Protein AF-A0A3P8PFT9-F1 (afdb_monomer)

Organism: Astatotilapia calliptera (NCBI:txid8154)

Radius of gyration: 66.57 Å; Cα contacts (8 Å, |Δi|>4): 21; chains: 1; bounding box: 130×94×162 Å

Solvent-accessible surface area (backbone atoms only — not comparable to full-atom values): 15368 Å² total; per-residue (Å²): 140,86,88,87,86,88,85,82,82,87,81,79,81,84,81,86,79,92,75,82,92,76,86,84,78,82,76,86,79,82,84,83,79,80,90,78,84,86,84,90,89,87,81,87,79,94,70,77,88,71,60,72,44,79,48,103,91,52,76,48,69,58,81,54,62,67,64,51,50,51,51,51,52,51,52,52,52,51,51,52,51,50,51,54,49,49,59,73,68,50,74,75,81,80,85,66,82,69,93,66,88,71,76,93,71,52,73,67,57,55,51,50,52,51,51,52,51,53,53,50,51,54,51,52,52,52,51,53,50,52,52,54,52,50,51,51,50,50,55,51,51,52,51,51,49,52,53,51,49,54,52,49,53,52,51,50,54,51,52,52,52,50,50,52,50,54,48,52,52,49,58,70,48,37,65,60,49,50,53,52,50,50,52,48,50,53,50,48,51,49,47,51,52,44,45,61,60,39,68,77,64,66,94,78,82,87,82,84,89,85,80,91,80,81,86,78,82,80,85,82,82,82,80,82,81,79,80,80,82,81,83,131

InterPro domains:
  IPR026185 Epithelial-stromal interaction protein 1 [PF28372] (60-206)
  IPR026185 Epithelial-stromal interaction protein 1 [PTHR22529] (10-202)

Foldseek 3Di:
DDDDDDDDDDDDDDDDDDDDDDDDDDDDDDDDDDDDDDDDDDDDDDDPQFDWDDDDPDIDTDDPVVVVVVVVVVVVVVVVVVVVVCVVPPDPPPPDDPPDDDDPDDPVRVVVVVVVVVVVVVVVVVVVVVVVVVVVVVVVVVVVVVVVVVVVVVVVVVVVVVVVVVVVVCVVCVVVVVVVVVVVVVVVVVVVVVCVVCVVPDPDDDDDDDDDDDDDDDDDDDDDPPDDDDDD

Sequence (232 aa):
MDYDQRYKRNQVNPEENQNARHPRQMTDVSGQDQTLPNPNVHGNPQVPTGQPRYSDGYTIIPPNESKRNEMKTIAQKEEEALNRWKETQRVPSVCVNPERLGGDVTLAEVRQKQQINHQSMKLQKKIKKAEDDKRKRQEEEEKLQKMKAKQREKAEHLREKERQEDQRRREEFEPDRLRTQERFLQNFERKASSASTTAIRTSSRNGSGGRLGKFKGLPRVHTEQRQRHNMT

Secondary structure (DSSP, 8-state):
------------PPP------------------------------PPPTTPPEEETTEEE----HHHHHHHHHHHHHHHHHHHHHHHHH------PPPS-SS-SS-HHHHHHHHHHHHHHHHHHHHHHHHHHHHHHHHHHHHHHHHHHHHHHHHHHHHHHHHHHHHHHHHHHTHHHHHHHHHHHHHHHHHHHHHHHHHTTS--------------PPPP-------------

Mean predicted aligned error: 21.96 Å

Structure (mmCIF, N/CA/C/O backbone):
data_AF-A0A3P8PFT9-F1
#
_entry.id   AF-A0A3P8PFT9-F1
#
loop_
_atom_site.group_PDB
_atom_site.id
_atom_site.type_symbol
_atom_site.label_atom_id
_atom_site.label_alt_id
_atom_site.label_comp_id
_atom_site.label_asym_id
_atom_site.label_entity_id
_atom_site.label_seq_id
_atom_site.pdbx_PDB_ins_code
_atom_site.Cartn_x
_atom_site.Cartn_y
_atom_site.Cartn_z
_atom_site.occupancy
_atom_site.B_iso_or_equiv
_atom_site.auth_seq_id
_atom_site.auth_comp_id
_atom_site.auth_asym_id
_atom_site.auth_atom_id
_atom_site.pdbx_PDB_model_num
ATOM 1 N N . MET A 1 1 ? -15.532 0.096 -17.131 1.00 42.06 1 MET A N 1
ATOM 2 C CA . MET A 1 1 ? -15.558 -1.002 -16.144 1.00 42.06 1 MET A CA 1
ATOM 3 C C . MET A 1 1 ? -15.804 -0.364 -14.797 1.00 42.06 1 MET A C 1
ATOM 5 O O . MET A 1 1 ? -14.882 0.163 -14.190 1.00 42.06 1 MET A O 1
ATOM 9 N N . ASP A 1 2 ? -17.084 -0.277 -14.471 1.00 42.00 2 ASP A N 1
ATOM 10 C CA . ASP A 1 2 ? -17.676 0.543 -13.421 1.00 42.00 2 ASP A CA 1
ATOM 11 C C . ASP A 1 2 ? -17.819 -0.311 -12.152 1.00 42.00 2 ASP A C 1
ATOM 13 O O . ASP A 1 2 ? -18.369 -1.410 -12.220 1.00 42.00 2 ASP A O 1
ATOM 17 N N . TYR A 1 3 ? -17.259 0.130 -11.026 1.00 45.44 3 TYR A N 1
ATOM 18 C CA . TYR A 1 3 ? -17.255 -0.630 -9.770 1.00 45.44 3 TYR A CA 1
ATOM 19 C C . TYR A 1 3 ? -17.615 0.279 -8.596 1.00 45.44 3 TYR A C 1
ATOM 21 O O . TYR A 1 3 ? -16.777 0.560 -7.748 1.00 45.44 3 TYR A O 1
ATOM 29 N N . ASP A 1 4 ? -18.882 0.679 -8.521 1.00 52.81 4 ASP A N 1
ATOM 30 C CA . ASP A 1 4 ? -19.462 1.290 -7.322 1.00 52.81 4 ASP A CA 1
ATOM 31 C C . ASP A 1 4 ? -20.827 0.663 -7.004 1.00 52.81 4 ASP A C 1
ATOM 33 O O . ASP A 1 4 ? -21.889 1.241 -7.210 1.00 52.81 4 ASP A O 1
ATOM 37 N N . GLN A 1 5 ? -20.807 -0.559 -6.464 1.00 49.78 5 GLN A N 1
ATOM 38 C CA . GLN A 1 5 ? -21.974 -1.164 -5.812 1.00 49.78 5 GLN A CA 1
ATOM 39 C C . GLN A 1 5 ? -21.547 -1.893 -4.542 1.00 49.78 5 GLN A C 1
ATOM 41 O O . GLN A 1 5 ? -21.275 -3.092 -4.543 1.00 49.78 5 GLN A O 1
ATOM 46 N N . ARG A 1 6 ? -21.488 -1.162 -3.423 1.00 49.78 6 ARG A N 1
ATOM 47 C CA . ARG A 1 6 ? -21.510 -1.775 -2.087 1.00 49.78 6 ARG A CA 1
ATOM 48 C C . ARG A 1 6 ? -22.019 -0.808 -1.015 1.00 49.78 6 ARG A C 1
ATOM 50 O O . ARG A 1 6 ? -21.301 -0.426 -0.103 1.00 49.78 6 ARG A O 1
ATOM 57 N N . TYR A 1 7 ? -23.298 -0.454 -1.112 1.00 44.56 7 TYR A N 1
ATOM 58 C CA . TYR A 1 7 ? -24.078 0.052 0.019 1.00 44.56 7 TYR A CA 1
ATOM 59 C C . TYR A 1 7 ? -25.472 -0.575 -0.011 1.00 44.56 7 TYR A C 1
ATOM 61 O O . TYR A 1 7 ? -26.378 -0.068 -0.665 1.00 44.56 7 TYR A O 1
ATOM 69 N N . LYS A 1 8 ? -25.659 -1.677 0.724 1.00 52.25 8 LYS A N 1
ATOM 70 C CA . LYS A 1 8 ? -26.984 -2.069 1.215 1.00 52.25 8 LYS A CA 1
ATOM 71 C C . LYS A 1 8 ? -26.925 -2.256 2.726 1.00 52.25 8 LYS A C 1
ATOM 73 O O . LYS A 1 8 ? -26.338 -3.190 3.258 1.00 52.25 8 LYS A O 1
ATOM 78 N N . ARG A 1 9 ? -27.500 -1.245 3.369 1.00 42.44 9 ARG A N 1
ATOM 79 C CA . ARG A 1 9 ? -27.871 -1.096 4.770 1.00 42.44 9 ARG A CA 1
ATOM 80 C C . ARG A 1 9 ? -28.971 -2.117 5.086 1.00 42.44 9 ARG A C 1
ATOM 82 O O . ARG A 1 9 ? -30.057 -2.021 4.522 1.00 42.44 9 ARG A O 1
ATOM 89 N N . ASN A 1 10 ? -28.691 -3.061 5.980 1.00 45.25 10 ASN A N 1
ATOM 90 C CA . ASN A 1 10 ? -29.704 -3.926 6.582 1.00 45.25 10 ASN A CA 1
ATOM 91 C C . ASN A 1 10 ? -30.479 -3.105 7.621 1.00 45.25 10 ASN A C 1
ATOM 93 O O . ASN A 1 10 ? -29.945 -2.794 8.683 1.00 45.25 10 ASN A O 1
ATOM 97 N N . GLN A 1 11 ? -31.709 -2.715 7.287 1.00 46.66 11 GLN A N 1
ATOM 98 C CA . GLN A 1 11 ? -32.705 -2.270 8.260 1.00 46.66 11 GLN A CA 1
ATOM 99 C C . GLN A 1 11 ? -33.606 -3.468 8.546 1.00 46.66 11 GLN A C 1
ATOM 101 O O . GLN A 1 11 ? -34.374 -3.877 7.681 1.00 46.66 11 GLN A O 1
ATOM 106 N N . VAL A 1 12 ? -33.463 -4.052 9.732 1.00 44.41 12 VAL A N 1
ATOM 107 C CA . VAL A 1 12 ? -34.422 -5.012 10.281 1.00 44.41 12 VAL A CA 1
ATOM 108 C C . VAL A 1 12 ? -35.304 -4.214 11.235 1.00 44.41 12 VAL A C 1
ATOM 110 O O . VAL A 1 12 ? -34.811 -3.692 12.233 1.00 44.41 12 VAL A O 1
ATOM 113 N N . ASN A 1 13 ? -36.579 -4.056 10.877 1.00 40.78 13 ASN A N 1
ATOM 114 C CA . ASN A 1 13 ? -37.609 -3.539 11.775 1.00 40.78 13 ASN A CA 1
ATOM 115 C C . ASN A 1 13 ? -37.864 -4.559 12.900 1.00 40.78 13 ASN A C 1
ATOM 117 O O . ASN A 1 13 ? -37.942 -5.753 12.604 1.00 40.78 13 ASN A O 1
ATOM 121 N N . PRO A 1 14 ? -38.043 -4.124 14.157 1.00 49.16 14 PRO A N 1
ATOM 122 C CA . PRO A 1 14 ? -38.614 -4.963 15.199 1.00 49.16 14 PRO A CA 1
ATOM 123 C C . PRO A 1 14 ? -40.146 -4.944 15.096 1.00 49.16 14 PRO A C 1
ATOM 125 O O . PRO A 1 14 ? -40.770 -3.892 15.234 1.00 49.16 14 PRO A O 1
ATOM 128 N N . GLU A 1 15 ? -40.746 -6.107 14.845 1.00 44.56 15 GLU A N 1
ATOM 129 C CA . GLU A 1 15 ? -42.190 -6.304 14.965 1.00 44.56 15 GLU A CA 1
ATOM 130 C C . GLU A 1 15 ? -42.607 -6.367 16.442 1.00 44.56 15 GLU A C 1
ATOM 132 O O . GLU A 1 15 ? -42.150 -7.191 17.234 1.00 44.56 15 GLU A O 1
ATOM 137 N N . GLU A 1 16 ? -43.466 -5.413 16.777 1.00 37.69 16 GLU A N 1
ATOM 138 C CA . GLU A 1 16 ? -44.601 -5.463 17.692 1.00 37.69 16 GLU A CA 1
ATOM 139 C C . GLU A 1 16 ? -45.009 -6.869 18.184 1.00 37.69 16 GLU A C 1
ATOM 141 O O . GLU A 1 16 ? -45.503 -7.702 17.428 1.00 37.69 16 GLU A O 1
ATOM 146 N N . ASN A 1 17 ? -44.914 -7.111 19.494 1.00 38.66 17 ASN A N 1
ATOM 147 C CA . ASN A 1 17 ? -45.761 -8.109 20.142 1.00 38.66 17 ASN A CA 1
ATOM 148 C C . ASN A 1 17 ? -46.202 -7.606 21.518 1.00 38.66 17 ASN A C 1
ATOM 150 O O . ASN A 1 17 ? -45.496 -7.710 22.523 1.00 38.66 17 ASN A O 1
ATOM 154 N N . GLN A 1 18 ? -47.391 -7.010 21.521 1.00 45.28 18 GLN A N 1
ATOM 155 C CA . GLN A 1 18 ? -48.175 -6.775 22.717 1.00 45.28 18 GLN A CA 1
ATOM 156 C C . GLN A 1 18 ? -48.781 -8.107 23.160 1.00 45.28 18 GLN A C 1
ATOM 158 O O . GLN A 1 18 ? -49.656 -8.639 22.484 1.00 45.28 18 GLN A O 1
ATOM 163 N N . ASN A 1 19 ? -48.369 -8.622 24.317 1.00 41.00 19 ASN A N 1
ATOM 164 C CA . ASN A 1 19 ? -49.119 -9.667 25.001 1.00 41.00 19 ASN A CA 1
ATOM 165 C C . ASN A 1 19 ? -49.243 -9.362 26.496 1.00 41.00 19 ASN A C 1
ATOM 167 O O . ASN A 1 19 ? -48.320 -9.522 27.290 1.00 41.00 19 ASN A O 1
ATOM 171 N N . ALA A 1 20 ? -50.431 -8.845 26.811 1.00 40.12 20 ALA A N 1
ATOM 172 C CA . ALA A 1 20 ? -51.284 -9.194 27.940 1.00 40.12 20 ALA A CA 1
ATOM 173 C C . ALA A 1 20 ? -50.620 -9.435 29.308 1.00 40.12 20 ALA A C 1
ATOM 175 O O . ALA A 1 20 ? -50.172 -10.525 29.658 1.00 40.12 20 ALA A O 1
ATOM 176 N N . ARG A 1 21 ? -50.740 -8.412 30.158 1.00 39.88 21 ARG A N 1
ATOM 177 C CA . ARG A 1 21 ? -50.798 -8.562 31.613 1.00 39.88 21 ARG A CA 1
ATOM 178 C C . ARG A 1 21 ? -52.071 -9.321 32.000 1.00 39.88 21 ARG A C 1
ATOM 180 O O . ARG A 1 21 ? -53.157 -8.789 31.794 1.00 39.88 21 ARG A O 1
ATOM 187 N N . HIS A 1 22 ? -51.942 -10.449 32.693 1.00 48.75 22 HIS A N 1
ATOM 188 C CA . HIS A 1 22 ? -52.952 -10.912 33.649 1.00 48.75 22 HIS A CA 1
ATOM 189 C C . HIS A 1 22 ? -52.270 -11.395 34.940 1.00 48.75 22 HIS A C 1
ATOM 191 O O . HIS A 1 22 ? -51.468 -12.329 34.889 1.00 48.75 22 HIS A O 1
ATOM 197 N N . PRO A 1 23 ? -52.553 -10.775 36.102 1.00 52.62 23 PRO A N 1
ATOM 198 C CA . PRO A 1 23 ? -52.109 -11.282 37.391 1.00 52.62 23 PRO A CA 1
ATOM 199 C C . PRO A 1 23 ? -53.009 -12.442 37.833 1.00 52.62 23 PRO A C 1
ATOM 201 O O . PRO A 1 23 ? -54.226 -12.300 37.944 1.00 52.62 23 PRO A O 1
ATOM 204 N N . ARG A 1 24 ? -52.401 -13.596 38.111 1.00 39.69 24 ARG A N 1
ATOM 205 C CA . ARG A 1 24 ? -53.074 -14.744 38.724 1.00 39.69 24 ARG A CA 1
ATOM 206 C C . ARG A 1 24 ? -53.128 -14.503 40.234 1.00 39.69 24 ARG A C 1
ATOM 208 O O . ARG A 1 24 ? -52.135 -14.696 40.928 1.00 39.69 24 ARG A O 1
ATOM 215 N N . GLN A 1 25 ? -54.268 -14.018 40.720 1.00 42.84 25 GLN A N 1
ATOM 216 C CA . GLN A 1 25 ? -54.579 -14.002 42.148 1.00 42.84 25 GLN A CA 1
ATOM 217 C C . GLN A 1 25 ? -54.823 -15.450 42.586 1.00 42.84 25 GLN A C 1
ATOM 219 O O . GLN A 1 25 ? -55.685 -16.127 42.029 1.00 42.84 25 GLN A O 1
ATOM 224 N N . MET A 1 26 ? -54.029 -15.941 43.536 1.00 41.06 26 MET A N 1
ATOM 225 C CA . MET A 1 26 ? -54.336 -17.172 44.256 1.00 41.06 26 MET A CA 1
ATOM 226 C C . MET A 1 26 ? -55.295 -16.789 45.379 1.00 41.06 26 MET A C 1
ATOM 228 O O . MET A 1 26 ? -54.924 -16.055 46.288 1.00 41.06 26 MET A O 1
ATOM 232 N N . THR A 1 27 ? -56.544 -17.223 45.272 1.00 42.94 27 THR A N 1
ATOM 233 C CA . THR A 1 27 ? -57.510 -17.172 46.367 1.00 42.94 27 THR A CA 1
ATOM 234 C C . THR A 1 27 ? -57.233 -18.331 47.315 1.00 42.94 27 THR A C 1
ATOM 236 O O . THR A 1 27 ? -57.296 -19.491 46.901 1.00 42.94 27 THR A O 1
ATOM 239 N N . ASP A 1 28 ? -56.953 -18.004 48.573 1.00 39.00 28 ASP A N 1
ATOM 240 C CA . ASP A 1 28 ? -56.947 -18.935 49.694 1.00 39.00 28 ASP A CA 1
ATOM 241 C C . ASP A 1 28 ? -58.333 -19.579 49.836 1.00 39.00 28 ASP A C 1
ATOM 243 O O . ASP A 1 28 ? -59.325 -18.905 50.117 1.00 39.00 28 ASP A O 1
ATOM 247 N N . VAL A 1 29 ? -58.411 -20.897 49.642 1.00 38.91 29 VAL A N 1
ATOM 248 C CA . VAL A 1 29 ? -59.581 -21.686 50.038 1.00 38.91 29 VAL A CA 1
ATOM 249 C C . VAL A 1 29 ? -59.286 -22.298 51.399 1.00 38.91 29 VAL A C 1
ATOM 251 O O . VAL A 1 29 ? -58.583 -23.297 51.539 1.00 38.91 29 VAL A O 1
ATOM 254 N N . SER A 1 30 ? -59.836 -21.615 52.398 1.00 33.56 30 SER A N 1
ATOM 255 C CA . SER A 1 30 ? -60.079 -22.066 53.761 1.00 33.56 30 SER A CA 1
ATOM 256 C C . SER A 1 30 ? -60.854 -23.388 53.755 1.00 33.56 30 SER A C 1
ATOM 258 O O . SER A 1 30 ? -62.017 -23.433 53.356 1.00 33.56 30 SER A O 1
ATOM 260 N N . GLY A 1 31 ? -60.206 -24.468 54.191 1.00 35.44 31 GLY A N 1
ATOM 261 C CA . GLY A 1 31 ? -60.871 -25.718 54.541 1.00 35.44 31 GLY A CA 1
ATOM 262 C C . GLY A 1 31 ? -61.438 -25.616 55.953 1.00 35.44 31 GLY A C 1
ATOM 263 O O . GLY A 1 31 ? -60.721 -25.848 56.924 1.00 35.44 31 GLY A O 1
ATOM 264 N N . GLN A 1 32 ? -62.714 -25.253 56.067 1.00 36.16 32 GLN A N 1
ATOM 265 C CA . GLN A 1 32 ? -63.510 -25.536 57.257 1.00 36.16 32 GLN A CA 1
ATOM 266 C C . GLN A 1 32 ? -64.307 -26.809 56.995 1.00 36.16 32 GLN A C 1
ATOM 268 O O . GLN A 1 32 ? -65.288 -26.767 56.258 1.00 36.16 32 GLN A O 1
ATOM 273 N N . ASP A 1 33 ? -63.886 -27.917 57.602 1.00 37.25 33 ASP A N 1
ATOM 274 C CA . ASP A 1 33 ? -64.728 -29.103 57.725 1.00 37.25 33 ASP A CA 1
ATOM 275 C C . ASP A 1 33 ? -65.257 -29.225 59.149 1.00 37.25 33 ASP A C 1
ATOM 277 O O . ASP A 1 33 ? -64.586 -28.939 60.144 1.00 37.25 33 ASP A O 1
ATOM 281 N N . GLN A 1 34 ? -66.535 -29.569 59.185 1.00 39.09 34 GLN A N 1
ATOM 282 C CA . GLN A 1 34 ? -67.451 -29.374 60.286 1.00 39.09 34 GLN A CA 1
ATOM 283 C C . GLN A 1 34 ? -67.294 -30.434 61.376 1.00 39.09 34 GLN A C 1
ATOM 285 O O . GLN A 1 34 ? -67.109 -31.624 61.132 1.00 39.09 34 GLN A O 1
ATOM 290 N N . THR A 1 35 ? -67.453 -29.965 62.605 1.00 33.44 35 THR A N 1
ATOM 291 C CA . THR A 1 35 ? -67.766 -30.717 63.816 1.00 33.44 35 THR A CA 1
ATOM 292 C C . THR A 1 35 ? -69.019 -31.589 63.652 1.00 33.44 35 THR A C 1
ATOM 294 O O . THR A 1 35 ? -70.077 -31.089 63.280 1.00 33.44 35 THR A O 1
ATOM 297 N N . LEU A 1 36 ? -68.941 -32.859 64.066 1.00 39.44 36 LEU A N 1
ATOM 298 C CA . LEU A 1 36 ? -70.091 -33.670 64.495 1.00 39.44 36 LEU A CA 1
ATOM 299 C C . LEU A 1 36 ? -69.780 -34.347 65.849 1.00 39.44 36 LEU A C 1
ATOM 301 O O . LEU A 1 36 ? -68.605 -34.556 66.163 1.00 39.44 36 LEU A O 1
ATOM 305 N N . PRO A 1 37 ? -70.795 -34.614 66.696 1.00 44.62 37 PRO A N 1
ATOM 306 C CA . PRO A 1 37 ? -70.612 -34.758 68.137 1.00 44.62 37 PRO A CA 1
ATOM 307 C C . PRO A 1 37 ? -70.287 -36.184 68.615 1.00 44.62 37 PRO A C 1
ATOM 309 O O . PRO A 1 37 ? -70.616 -37.188 67.992 1.00 44.62 37 PRO A O 1
ATOM 312 N N . ASN A 1 38 ? -69.658 -36.198 69.790 1.00 43.44 38 ASN A N 1
ATOM 313 C CA . ASN A 1 38 ? -69.238 -37.308 70.652 1.00 43.44 38 ASN A CA 1
ATOM 314 C C . ASN A 1 38 ? -70.412 -38.232 71.077 1.00 43.44 38 ASN A C 1
ATOM 316 O O . ASN A 1 38 ? -71.551 -37.763 71.139 1.00 43.44 38 ASN A O 1
ATOM 320 N N . PRO A 1 39 ? -70.151 -39.479 71.524 1.00 47.59 39 PRO A N 1
ATOM 321 C CA . PRO A 1 39 ? -70.201 -39.662 72.976 1.00 47.59 39 PRO A CA 1
ATOM 322 C C . PRO A 1 39 ? -69.135 -40.611 73.559 1.00 47.59 39 PRO A C 1
ATOM 324 O O . PRO A 1 39 ? -68.874 -41.718 73.101 1.00 47.59 39 PRO A O 1
ATOM 327 N N . ASN A 1 40 ? -68.584 -40.124 74.664 1.00 43.53 40 ASN A N 1
ATOM 328 C CA . ASN A 1 40 ? -67.797 -40.777 75.705 1.00 43.53 40 ASN A CA 1
ATOM 329 C C . ASN A 1 40 ? -68.498 -42.031 76.271 1.00 43.53 40 ASN A C 1
ATOM 331 O O . ASN A 1 40 ? -69.683 -41.894 76.535 1.00 43.53 40 ASN A O 1
ATOM 335 N N . VAL A 1 41 ? -67.804 -43.164 76.510 1.00 40.16 41 VAL A N 1
ATOM 336 C CA . VAL A 1 41 ? -67.728 -43.910 77.803 1.00 40.16 41 VAL A CA 1
ATOM 337 C C . VAL A 1 41 ? -66.693 -45.069 77.705 1.00 40.16 41 VAL A C 1
ATOM 339 O O . VAL A 1 41 ? -66.750 -45.867 76.771 1.00 40.16 41 VAL A O 1
ATOM 342 N N . HIS A 1 42 ? -65.838 -45.187 78.737 1.00 37.25 42 HIS A N 1
ATOM 343 C CA . HIS A 1 42 ? -65.273 -46.398 79.395 1.00 37.25 42 HIS A CA 1
ATOM 344 C C . HIS A 1 42 ? -63.735 -46.409 79.519 1.00 37.25 42 HIS A C 1
ATOM 346 O O . HIS A 1 42 ? -62.998 -46.251 78.551 1.00 37.25 42 HIS A O 1
ATOM 352 N N . GLY A 1 43 ? -63.262 -46.551 80.764 1.00 36.94 43 GLY A N 1
ATOM 353 C CA . GLY A 1 43 ? -61.879 -46.316 81.184 1.00 36.94 43 GLY A CA 1
ATOM 354 C C . GLY A 1 43 ? -60.930 -47.523 81.197 1.00 36.94 43 GLY A C 1
ATOM 355 O O . GLY A 1 43 ? -61.379 -48.660 81.217 1.00 36.94 43 GLY A O 1
ATOM 356 N N . ASN A 1 44 ? -59.630 -47.171 81.261 1.00 41.12 44 ASN A N 1
ATOM 357 C CA . ASN A 1 44 ? -58.411 -47.850 81.773 1.00 41.12 44 ASN A CA 1
ATOM 358 C C . ASN A 1 44 ? -58.124 -49.324 81.362 1.00 41.12 44 ASN A C 1
ATOM 360 O O . ASN A 1 44 ? -59.039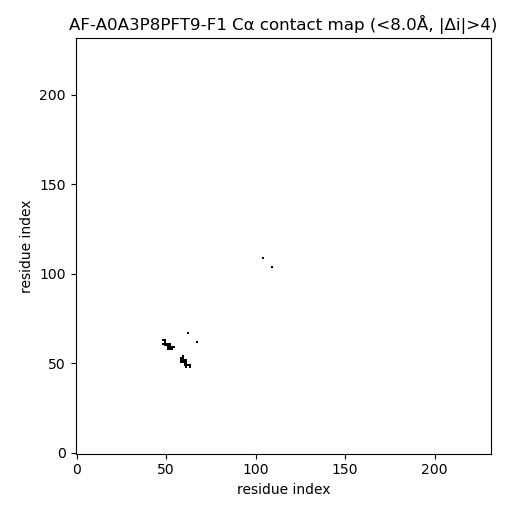 -50.134 81.372 1.00 41.12 44 ASN A O 1
ATOM 364 N N . PRO A 1 45 ? -56.863 -49.743 81.073 1.00 45.81 45 PRO A N 1
ATOM 365 C CA . PRO A 1 45 ? -55.650 -49.394 81.822 1.00 45.81 45 PRO A CA 1
ATOM 366 C C . PRO A 1 45 ? -54.455 -48.926 80.966 1.00 45.81 45 PRO A C 1
ATOM 368 O O . PRO A 1 45 ? -54.330 -49.233 79.779 1.00 45.81 45 PRO A O 1
ATOM 371 N N . GLN A 1 46 ? -53.525 -48.216 81.609 1.00 46.81 46 GLN A N 1
ATOM 372 C CA . GLN A 1 46 ? -52.167 -47.997 81.106 1.00 46.81 46 GLN A CA 1
ATOM 373 C C . GLN A 1 46 ? -51.490 -49.348 80.819 1.00 46.81 46 GLN A C 1
ATOM 375 O O . GLN A 1 46 ? -51.271 -50.148 81.725 1.00 46.81 46 GLN A O 1
ATOM 380 N N . VAL A 1 47 ? -51.161 -49.600 79.551 1.00 49.25 47 VAL A N 1
ATOM 381 C CA . VAL A 1 47 ? -50.340 -50.742 79.123 1.00 49.25 47 VAL A CA 1
ATOM 382 C C . VAL A 1 47 ? -48.879 -50.287 79.066 1.00 49.25 47 VAL A C 1
ATOM 384 O O . VAL A 1 47 ? -48.626 -49.194 78.553 1.00 49.25 47 VAL A O 1
ATOM 387 N N . PRO A 1 48 ? -47.915 -51.079 79.575 1.00 51.88 48 PRO A N 1
ATOM 388 C CA . PRO A 1 48 ? -46.499 -50.738 79.510 1.00 51.88 48 PRO A CA 1
ATOM 389 C C . PRO A 1 48 ? -46.063 -50.478 78.063 1.00 51.88 48 PRO A C 1
ATOM 391 O O . PRO A 1 48 ? -46.380 -51.226 77.135 1.00 51.88 48 PRO A O 1
ATOM 394 N N . THR A 1 49 ? -45.361 -49.366 77.880 1.00 60.09 49 THR A N 1
ATOM 395 C CA . THR A 1 49 ? -44.886 -48.845 76.600 1.00 60.09 49 THR A CA 1
ATOM 396 C C . THR A 1 49 ? -44.034 -49.879 75.854 1.00 60.09 49 THR A C 1
ATOM 398 O O . THR A 1 49 ? -43.035 -50.369 76.369 1.00 60.09 49 THR A O 1
ATOM 401 N N . GLY A 1 50 ? -44.419 -50.200 74.612 1.00 62.50 50 GLY A N 1
ATOM 402 C CA . GLY A 1 50 ? -43.589 -50.963 73.665 1.00 62.50 50 GLY A CA 1
ATOM 403 C C . GLY A 1 50 ? -43.944 -52.438 73.435 1.00 62.50 50 GLY A C 1
ATOM 404 O O . GLY A 1 50 ? -43.261 -53.091 72.651 1.00 62.50 50 GLY A O 1
ATOM 405 N N . GLN A 1 51 ? -44.996 -52.980 74.057 1.00 69.19 51 GLN A N 1
ATOM 406 C CA . GLN A 1 51 ? -45.452 -54.355 73.790 1.00 69.19 51 GLN A CA 1
ATOM 407 C C . GLN A 1 51 ? -46.362 -54.413 72.539 1.00 69.19 51 GLN A C 1
ATOM 409 O O . GLN A 1 51 ? -47.297 -53.609 72.444 1.00 69.19 51 GLN A O 1
ATOM 414 N N . PRO A 1 52 ? -46.136 -55.340 71.583 1.00 78.94 52 PRO A N 1
ATOM 415 C CA . PRO A 1 52 ? -47.035 -55.545 70.447 1.00 78.94 52 PRO A CA 1
ATOM 416 C C . PRO A 1 52 ? -48.438 -55.976 70.904 1.00 78.94 52 PRO A C 1
ATOM 418 O O . PRO A 1 52 ? -48.581 -56.911 71.691 1.00 78.94 52 PRO A O 1
ATOM 421 N N . ARG A 1 53 ? -49.481 -55.308 70.403 1.00 79.12 53 ARG A N 1
ATOM 422 C CA . ARG A 1 53 ? -50.888 -55.691 70.593 1.00 79.12 53 ARG A CA 1
ATOM 423 C C . ARG A 1 53 ? -51.354 -56.517 69.395 1.00 79.12 53 ARG A C 1
ATOM 425 O O . ARG A 1 53 ? -51.304 -56.037 68.267 1.00 79.12 53 ARG A O 1
ATOM 432 N N . TYR A 1 54 ? -51.821 -57.736 69.633 1.00 81.12 54 TYR A N 1
ATOM 433 C CA . TYR A 1 54 ? -52.306 -58.635 68.581 1.00 81.12 54 TYR A CA 1
ATOM 434 C C . TYR A 1 54 ? -53.823 -58.481 68.414 1.00 81.12 54 TYR A C 1
ATOM 436 O O . TYR A 1 54 ? -54.563 -58.575 69.390 1.00 81.12 54 TYR A O 1
ATOM 444 N N . SER A 1 55 ? -54.266 -58.213 67.187 1.00 81.81 55 SER A N 1
ATOM 445 C CA . SER A 1 55 ? -55.675 -58.140 66.770 1.00 81.81 55 SER A CA 1
ATOM 446 C C . SER A 1 55 ? -55.901 -59.220 65.709 1.00 81.81 55 SER A C 1
ATOM 448 O O . SER A 1 55 ? -54.948 -59.567 65.019 1.00 81.81 55 SER A O 1
ATOM 450 N N . ASP A 1 56 ? -57.110 -59.766 65.581 1.00 73.06 56 ASP A N 1
ATOM 451 C CA . ASP A 1 56 ? -57.428 -60.949 64.759 1.00 73.06 56 ASP A CA 1
ATOM 452 C C . ASP A 1 56 ? -56.992 -60.785 63.275 1.00 73.06 56 ASP A C 1
ATOM 454 O O . ASP A 1 56 ? -57.715 -60.232 62.448 1.00 73.06 56 ASP A O 1
ATOM 458 N N . GLY A 1 57 ? -55.747 -61.185 62.962 1.00 85.56 57 GLY A N 1
ATOM 459 C CA . GLY A 1 57 ? -55.088 -61.057 61.651 1.00 85.56 57 GLY A CA 1
ATOM 460 C C . GLY A 1 57 ? -53.928 -60.045 61.525 1.00 85.56 57 GLY A C 1
ATOM 461 O O . GLY A 1 57 ? -53.238 -60.071 60.506 1.00 85.56 57 GLY A O 1
ATOM 462 N N . TYR A 1 58 ? -53.656 -59.171 62.507 1.00 84.31 58 TYR A N 1
ATOM 463 C CA . TYR A 1 58 ? -52.556 -58.189 62.438 1.00 84.31 58 TYR A CA 1
ATOM 464 C C . TYR A 1 58 ? -51.985 -57.760 63.804 1.00 84.31 58 TYR A C 1
ATOM 466 O O . TYR A 1 58 ? -52.663 -57.739 64.832 1.00 84.31 58 TYR A O 1
ATOM 474 N N . THR A 1 59 ? -50.713 -57.351 63.801 1.00 88.38 59 THR A N 1
ATOM 475 C CA . THR A 1 59 ? -49.987 -56.894 64.997 1.00 88.38 59 THR A CA 1
ATOM 476 C C . THR A 1 59 ? -49.839 -55.372 64.995 1.00 88.38 59 THR A C 1
ATOM 478 O O . THR A 1 59 ? -49.236 -54.801 64.089 1.00 88.38 59 THR A O 1
ATOM 481 N N . ILE A 1 60 ? -50.346 -54.709 66.034 1.00 85.44 60 ILE A N 1
ATOM 482 C CA . ILE A 1 60 ? -50.205 -53.269 66.272 1.00 85.44 60 ILE A CA 1
ATOM 483 C C . ILE A 1 60 ? -49.008 -53.047 67.198 1.00 85.44 60 ILE A C 1
ATOM 485 O O . ILE A 1 60 ? -49.057 -53.383 68.381 1.00 85.44 60 ILE A O 1
ATOM 489 N N . ILE A 1 61 ? -47.935 -52.453 66.680 1.00 82.44 61 ILE A N 1
ATOM 490 C CA . ILE A 1 61 ? -46.769 -52.054 67.479 1.00 82.44 61 ILE A CA 1
ATOM 491 C C . ILE A 1 61 ? -46.907 -50.560 67.811 1.00 82.44 61 ILE A C 1
ATOM 493 O O . ILE A 1 61 ? -46.895 -49.741 66.888 1.00 82.44 61 ILE A O 1
ATOM 497 N N . PRO A 1 62 ? -47.054 -50.174 69.094 1.00 82.50 62 PRO A N 1
ATOM 498 C CA . PRO A 1 62 ? -47.144 -48.769 69.479 1.00 82.50 62 PRO A CA 1
ATOM 499 C C . PRO A 1 62 ? -45.862 -47.996 69.123 1.00 82.50 62 PRO A C 1
ATOM 501 O O . PRO A 1 62 ? -44.766 -48.556 69.229 1.00 82.50 62 PRO A O 1
ATOM 504 N N . PRO A 1 63 ? -45.956 -46.708 68.745 1.00 81.12 63 PRO A N 1
ATOM 505 C CA . PRO A 1 63 ? -44.784 -45.880 68.488 1.00 81.12 63 PRO A CA 1
ATOM 506 C C . PRO A 1 63 ? -43.834 -45.850 69.692 1.00 81.12 63 PRO A C 1
ATOM 508 O O . PRO A 1 63 ? -44.248 -45.613 70.827 1.00 81.12 63 PRO A O 1
ATOM 511 N N . ASN A 1 64 ? -42.540 -46.066 69.452 1.00 87.88 64 ASN A N 1
ATOM 512 C CA . ASN A 1 64 ? -41.525 -45.861 70.482 1.00 87.88 64 ASN A CA 1
ATOM 513 C C . ASN A 1 64 ? -41.295 -44.355 70.648 1.00 87.88 64 ASN A C 1
ATOM 515 O O . ASN A 1 64 ? -40.565 -43.744 69.866 1.00 87.88 64 ASN A O 1
ATOM 519 N N . GLU A 1 65 ? -41.921 -43.768 71.665 1.00 87.06 65 GLU A N 1
ATOM 520 C CA . GLU A 1 65 ? -41.845 -42.328 71.925 1.00 87.06 65 GLU A CA 1
ATOM 521 C C . GLU A 1 65 ? -40.414 -41.847 72.209 1.00 87.06 65 GLU A C 1
ATOM 523 O O . GLU A 1 65 ? -40.062 -40.744 71.807 1.00 87.06 65 GLU A O 1
ATOM 528 N N . SER A 1 66 ? -39.548 -42.677 72.805 1.00 89.62 66 SER A N 1
ATOM 529 C CA . SER A 1 66 ? -38.136 -42.326 73.024 1.00 89.62 66 SER A CA 1
ATOM 530 C C . SER A 1 66 ? -37.392 -42.167 71.695 1.00 89.62 66 SER A C 1
ATOM 532 O O . SER A 1 66 ? -36.863 -41.097 71.400 1.00 89.62 66 SER A O 1
ATOM 534 N N . LYS A 1 67 ? -37.467 -43.186 70.825 1.00 90.75 67 LYS A N 1
ATOM 535 C CA . LYS A 1 67 ? -36.859 -43.152 69.482 1.00 90.75 67 LYS A CA 1
ATOM 536 C C . LYS A 1 67 ? -37.455 -42.040 68.614 1.00 90.75 67 LYS A C 1
ATOM 538 O O . LYS A 1 67 ? -36.755 -41.413 67.825 1.00 90.75 67 LYS A O 1
ATOM 543 N N . ARG A 1 68 ? -38.760 -41.785 68.746 1.00 91.06 68 ARG A N 1
ATOM 544 C CA . ARG A 1 68 ? -39.452 -40.703 68.036 1.00 91.06 68 ARG A CA 1
ATOM 545 C C . ARG A 1 68 ? -38.968 -39.331 68.498 1.00 91.06 68 ARG A C 1
ATOM 547 O O . ARG A 1 68 ? -38.758 -38.460 67.660 1.00 91.06 68 ARG A O 1
ATOM 554 N N . ASN A 1 69 ? -38.804 -39.133 69.802 1.00 93.75 69 ASN A N 1
ATOM 555 C CA . ASN A 1 69 ? -38.319 -37.876 70.359 1.00 93.75 69 ASN A CA 1
ATOM 556 C C . ASN A 1 69 ? -36.850 -37.639 70.000 1.00 93.75 69 ASN A C 1
AT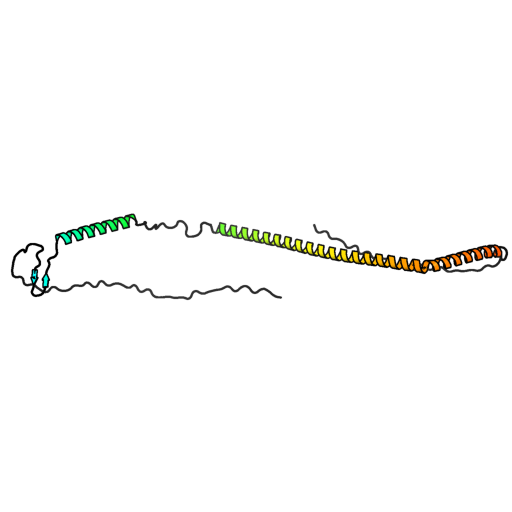OM 558 O O . ASN A 1 69 ? -36.520 -36.537 69.585 1.00 93.75 69 ASN A O 1
ATOM 562 N N . GLU A 1 70 ? -36.006 -38.670 70.057 1.00 95.56 70 GLU A N 1
ATOM 563 C CA . GLU A 1 70 ? -34.616 -38.609 69.585 1.00 95.56 70 GLU A CA 1
ATOM 564 C C . GLU A 1 70 ? -34.532 -38.228 68.100 1.00 95.56 70 GLU A C 1
ATOM 566 O O . GLU A 1 70 ? -33.776 -37.344 67.709 1.00 95.56 70 GLU A O 1
ATOM 571 N N . MET A 1 71 ? -35.370 -38.830 67.256 1.00 94.75 71 MET A N 1
ATOM 572 C CA . MET A 1 71 ? -35.417 -38.488 65.835 1.00 94.75 71 MET A CA 1
ATOM 573 C C . MET A 1 71 ? -35.847 -37.035 65.607 1.00 94.75 71 MET A C 1
ATOM 575 O O . MET A 1 71 ? -35.281 -36.356 64.756 1.00 94.75 71 MET A O 1
ATOM 579 N N . LYS A 1 72 ? -36.821 -36.539 66.381 1.00 95.31 72 LYS A N 1
ATOM 580 C CA . LYS A 1 72 ? -37.254 -35.137 66.316 1.00 95.31 72 LYS A CA 1
ATOM 581 C C . LYS A 1 72 ? -36.146 -34.177 66.743 1.00 95.31 72 LYS A C 1
ATOM 583 O O . LYS A 1 72 ? -35.950 -33.165 66.079 1.00 95.31 72 LYS A O 1
ATOM 588 N N . THR A 1 73 ? -35.424 -34.480 67.823 1.00 96.75 73 THR A N 1
ATOM 589 C CA . THR A 1 73 ? -34.343 -33.610 68.307 1.00 96.75 73 THR A CA 1
ATOM 590 C C . THR A 1 73 ? -33.167 -33.585 67.339 1.00 96.75 73 THR A C 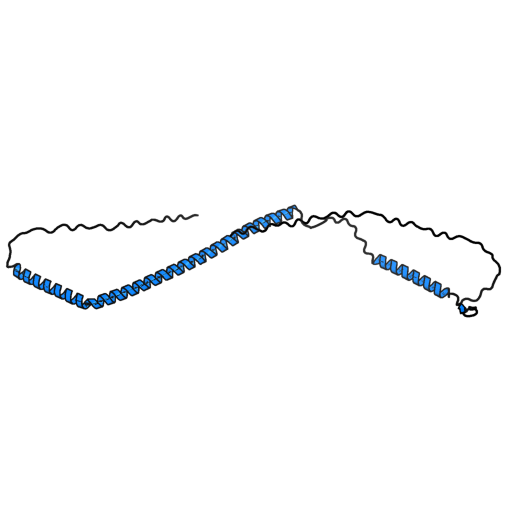1
ATOM 592 O O . THR A 1 73 ? -32.627 -32.511 67.082 1.00 96.75 73 THR A O 1
ATOM 595 N N . ILE A 1 74 ? -32.798 -34.732 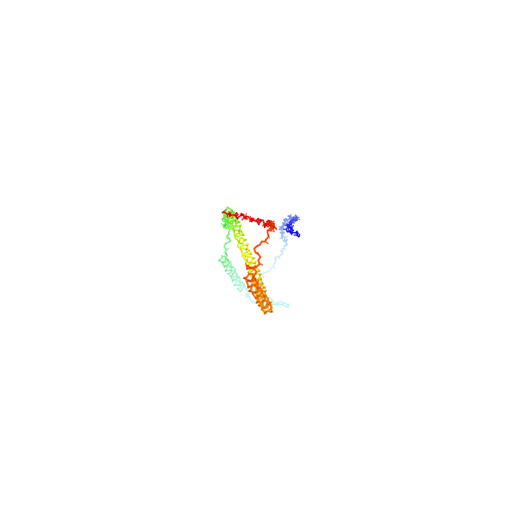66.759 1.00 97.19 74 ILE A N 1
ATOM 596 C CA . ILE A 1 74 ? -31.763 -34.808 65.720 1.00 97.19 74 ILE A CA 1
ATOM 597 C C . ILE A 1 74 ? -32.196 -34.018 64.484 1.00 97.19 74 ILE A C 1
ATOM 599 O O . ILE A 1 74 ? -31.444 -33.154 64.043 1.00 97.19 74 ILE A O 1
ATOM 603 N N . ALA A 1 75 ? -33.415 -34.239 63.982 1.00 97.19 75 ALA A N 1
ATOM 604 C CA . ALA A 1 75 ? -33.928 -33.533 62.809 1.00 97.19 75 ALA A CA 1
ATOM 605 C C . ALA A 1 75 ? -33.912 -32.009 63.002 1.00 97.19 75 ALA A C 1
ATOM 607 O O . ALA A 1 75 ? -33.427 -31.280 62.140 1.00 97.19 75 ALA A O 1
ATOM 608 N N . GLN A 1 76 ? -34.368 -31.530 64.163 1.00 97.69 76 GLN A N 1
ATOM 609 C CA . GLN A 1 76 ? -34.351 -30.104 64.483 1.00 97.69 76 GLN A CA 1
ATOM 610 C C . GLN A 1 76 ? -32.919 -29.552 64.557 1.00 97.69 76 GLN A C 1
ATOM 612 O O . GLN A 1 76 ? -32.622 -28.492 64.009 1.00 97.69 76 GLN A O 1
ATOM 617 N N . LYS A 1 77 ? -32.002 -30.284 65.197 1.00 97.88 77 LYS A N 1
ATOM 618 C CA . LYS A 1 77 ? -30.595 -29.880 65.305 1.00 97.88 77 LYS A CA 1
ATOM 619 C C . LYS A 1 77 ? -29.909 -29.815 63.936 1.00 97.88 77 LYS A C 1
ATOM 621 O O . LYS A 1 77 ? -29.113 -28.907 63.693 1.00 97.88 77 LYS A O 1
ATOM 626 N N . GLU A 1 78 ? -30.189 -30.771 63.055 1.00 97.88 78 GLU A N 1
ATOM 627 C CA . GLU A 1 78 ? -29.664 -30.802 61.686 1.00 97.88 78 GLU A CA 1
ATOM 628 C C . GLU A 1 78 ? -30.218 -29.650 60.840 1.00 97.88 78 GLU A C 1
ATOM 630 O O . GLU A 1 78 ? -29.461 -29.007 60.109 1.00 97.88 78 GLU A O 1
ATOM 635 N N . GLU A 1 79 ? -31.506 -29.332 60.986 1.00 96.94 79 GLU A N 1
ATOM 636 C CA . GLU A 1 79 ? -32.137 -28.194 60.316 1.00 96.94 79 GLU A CA 1
ATOM 637 C C . GLU A 1 79 ? -31.502 -26.860 60.739 1.00 96.94 79 GLU A C 1
ATOM 639 O O . GLU A 1 79 ? -31.135 -26.039 59.893 1.00 96.94 79 GLU A O 1
ATOM 644 N N . GLU A 1 80 ? -31.290 -26.659 62.041 1.00 97.25 80 GLU A N 1
ATOM 645 C CA . GLU A 1 80 ? -30.605 -25.472 62.558 1.00 97.25 80 GLU A CA 1
ATOM 646 C C . GLU A 1 80 ? -29.158 -25.377 62.050 1.00 97.25 80 GLU A C 1
ATOM 648 O O . GLU A 1 80 ? -28.705 -24.297 61.657 1.00 97.25 80 GLU A O 1
ATOM 653 N N . ALA A 1 81 ? -28.428 -26.496 62.005 1.00 97.44 81 ALA A N 1
ATOM 654 C CA . ALA A 1 81 ? -27.068 -26.539 61.471 1.00 97.44 81 ALA A CA 1
ATOM 655 C C . ALA A 1 81 ? -27.023 -26.172 59.977 1.00 97.44 81 ALA A C 1
ATOM 657 O O . ALA A 1 81 ? -26.155 -25.402 59.556 1.00 97.44 81 ALA A O 1
ATOM 658 N N . LEU A 1 82 ? -27.983 -26.663 59.186 1.00 96.69 82 LEU A N 1
ATOM 659 C CA . LEU A 1 82 ? -28.113 -26.327 57.770 1.00 96.69 82 LEU A CA 1
ATOM 660 C C . LEU A 1 82 ? -28.414 -24.839 57.571 1.00 96.69 82 LEU A C 1
ATOM 662 O O . LEU A 1 82 ? -27.822 -24.205 56.697 1.00 96.69 82 LEU A O 1
ATOM 666 N N . ASN A 1 83 ? -29.307 -24.270 58.381 1.00 96.06 83 ASN A N 1
ATOM 667 C CA . ASN A 1 83 ? -29.647 -22.851 58.305 1.00 96.06 83 ASN A CA 1
ATOM 668 C C . ASN A 1 83 ? -28.443 -21.966 58.651 1.00 96.06 83 ASN A C 1
ATOM 670 O O . ASN A 1 83 ? -28.122 -21.058 57.886 1.00 96.06 83 ASN A O 1
ATOM 674 N N . ARG A 1 84 ? -27.686 -22.297 59.704 1.00 96.38 84 ARG A N 1
ATOM 675 C CA . ARG A 1 84 ? -26.436 -21.588 60.037 1.00 96.38 84 ARG A CA 1
ATOM 676 C C . ARG A 1 84 ? -25.390 -21.692 58.932 1.00 96.38 84 ARG A C 1
ATOM 678 O O . ARG A 1 84 ? -24.706 -20.711 58.634 1.00 96.38 84 ARG A O 1
ATOM 685 N N . TRP A 1 85 ? -25.260 -22.862 58.304 1.00 96.00 85 TRP A N 1
ATOM 686 C CA . TRP A 1 85 ? -24.352 -23.040 57.171 1.00 96.00 85 TRP A CA 1
ATOM 687 C C . TRP A 1 85 ? -24.784 -22.177 55.986 1.00 96.00 85 TRP A C 1
ATOM 689 O O . TRP A 1 85 ? -23.961 -21.446 55.442 1.00 96.00 85 TRP A O 1
ATOM 699 N N . LYS A 1 86 ? -26.078 -22.185 55.640 1.00 95.06 86 LYS A N 1
ATOM 700 C CA . LYS A 1 86 ? -26.636 -21.329 54.588 1.00 95.06 86 LYS A CA 1
ATOM 701 C C . LYS A 1 86 ? -26.363 -19.864 54.872 1.00 95.06 86 LYS A C 1
ATOM 703 O O . LYS A 1 86 ? -25.917 -19.183 53.967 1.00 95.06 86 LYS A O 1
ATOM 708 N N . GLU A 1 87 ? -26.586 -19.387 56.093 1.00 92.69 87 GLU A N 1
ATOM 709 C CA . GLU A 1 87 ? -26.320 -17.998 56.486 1.00 92.69 87 GLU A CA 1
ATOM 710 C C . GLU A 1 87 ? -24.838 -17.635 56.388 1.00 92.69 87 GLU A C 1
ATOM 712 O O . GLU A 1 87 ? -24.508 -16.574 55.865 1.00 92.69 87 GLU A O 1
ATOM 717 N N . THR A 1 88 ? -23.949 -18.533 56.820 1.00 92.06 88 THR A N 1
ATOM 718 C CA . THR A 1 88 ? -22.492 -18.340 56.736 1.00 92.06 88 THR A CA 1
ATOM 719 C C . THR A 1 88 ? -22.006 -18.323 55.285 1.00 92.06 88 THR A C 1
ATOM 721 O O . THR A 1 88 ? -21.117 -17.556 54.932 1.00 92.06 88 THR A O 1
ATOM 724 N N . GLN A 1 89 ? -22.592 -19.166 54.431 1.00 91.25 89 GLN A N 1
ATOM 725 C CA . GLN A 1 89 ? -22.282 -19.241 53.001 1.00 91.25 89 GLN A CA 1
ATOM 726 C C . GLN A 1 89 ? -23.076 -18.236 52.160 1.00 91.25 89 GLN A C 1
ATOM 728 O O . GLN A 1 89 ? -22.847 -18.116 50.954 1.00 91.25 89 GLN A O 1
ATOM 733 N N . ARG A 1 90 ? -24.032 -17.521 52.762 1.00 90.50 90 ARG A N 1
ATOM 734 C CA . ARG A 1 90 ? -24.875 -16.571 52.049 1.00 90.50 90 ARG A CA 1
ATOM 735 C C . ARG A 1 90 ? -24.019 -15.377 51.672 1.00 90.50 90 ARG A C 1
ATOM 737 O O . ARG A 1 90 ? -23.783 -14.488 52.486 1.00 90.50 90 ARG A O 1
ATOM 744 N N . VAL A 1 91 ? -23.600 -15.329 50.413 1.00 87.31 91 VAL A N 1
ATOM 745 C CA . VAL A 1 91 ? -23.016 -14.117 49.843 1.00 87.31 91 VAL A CA 1
ATOM 746 C C . VAL A 1 91 ? -24.094 -13.030 49.911 1.00 87.31 91 VAL A C 1
ATOM 748 O O . VAL A 1 91 ? -25.174 -13.216 49.338 1.00 87.31 91 VAL A O 1
ATOM 751 N N . PRO A 1 92 ? -23.870 -11.920 50.638 1.00 82.94 92 PRO A N 1
ATOM 752 C CA . PRO A 1 92 ? -24.823 -10.826 50.641 1.00 82.94 92 PRO A CA 1
ATOM 753 C C . PRO A 1 92 ? -24.949 -10.324 49.205 1.00 82.94 92 PRO A C 1
ATOM 755 O O . PRO A 1 92 ? -23.949 -10.007 48.563 1.00 82.94 92 PRO A O 1
ATOM 758 N N . SER A 1 93 ? -26.179 -10.291 48.687 1.00 80.88 93 SER A N 1
ATOM 759 C CA . SER A 1 93 ? -26.440 -9.705 47.377 1.00 80.88 93 SER A CA 1
ATOM 760 C C . SER A 1 93 ? -25.939 -8.268 47.406 1.00 80.88 93 SER A C 1
ATOM 762 O O . SER A 1 93 ? -26.480 -7.431 48.131 1.00 80.88 93 SER A O 1
ATOM 764 N N . VAL A 1 94 ? -24.881 -7.996 46.648 1.00 78.12 94 VAL A N 1
ATOM 765 C CA . VAL A 1 94 ? -24.277 -6.672 46.569 1.00 78.12 94 VAL A CA 1
ATOM 766 C C . VAL A 1 94 ? -25.199 -5.804 45.714 1.00 78.12 94 VAL A C 1
ATOM 768 O O . VAL A 1 94 ? -25.050 -5.711 44.502 1.00 78.12 94 VAL A O 1
ATOM 771 N N . CYS A 1 95 ? -26.197 -5.193 46.351 1.00 72.56 95 CYS A N 1
ATOM 772 C CA . CYS A 1 95 ? -27.060 -4.186 45.738 1.00 72.56 95 CYS A CA 1
ATOM 773 C C . CYS A 1 95 ? -26.427 -2.798 45.909 1.00 72.56 95 CYS A C 1
ATOM 775 O O . CYS A 1 95 ? -27.000 -1.908 46.534 1.00 72.56 95 CYS A O 1
ATOM 777 N N . VAL A 1 96 ? -25.204 -2.630 45.404 1.00 78.69 96 VAL A N 1
ATOM 778 C CA . VAL A 1 96 ? -24.618 -1.297 45.238 1.00 78.69 96 VAL A CA 1
ATOM 779 C C . VAL A 1 96 ? -25.046 -0.761 43.886 1.00 78.69 96 VAL A C 1
ATOM 781 O O . VAL A 1 96 ? -24.948 -1.457 42.875 1.00 78.69 96 VAL A O 1
ATOM 784 N N . ASN A 1 97 ? -25.525 0.479 43.862 1.00 75.00 97 ASN A N 1
ATOM 785 C CA . ASN A 1 97 ? -25.721 1.174 42.600 1.00 75.00 97 ASN A CA 1
ATOM 786 C C . ASN A 1 97 ? -24.338 1.308 41.950 1.00 75.00 97 ASN A C 1
ATOM 788 O O . ASN A 1 97 ? -23.455 1.906 42.571 1.00 75.00 97 ASN A O 1
ATOM 792 N N . PRO A 1 98 ? -24.104 0.723 40.762 1.00 77.62 98 PRO A N 1
ATOM 793 C CA . PRO A 1 98 ? -22.815 0.853 40.107 1.00 77.62 98 PRO A CA 1
ATOM 794 C C . PRO A 1 98 ? -22.545 2.337 39.869 1.00 77.62 98 PRO A C 1
ATOM 796 O O . PRO A 1 98 ? -23.378 3.042 39.302 1.00 77.62 98 PRO A O 1
ATOM 799 N N . GLU A 1 99 ? -21.378 2.807 40.304 1.00 74.75 99 GLU A N 1
ATOM 800 C CA . GLU A 1 99 ? -20.982 4.214 40.177 1.00 74.75 99 GLU A CA 1
ATOM 801 C C . GLU A 1 99 ? -20.971 4.666 38.707 1.00 74.75 99 GLU A C 1
ATOM 803 O O . GLU A 1 99 ? -21.273 5.816 38.390 1.00 74.75 99 GLU A O 1
ATOM 808 N N . ARG A 1 100 ? -20.682 3.735 37.785 1.00 70.25 100 ARG A N 1
ATOM 809 C CA . ARG A 1 100 ? -20.744 3.938 36.335 1.00 70.25 100 ARG A CA 1
ATOM 810 C C . ARG A 1 100 ? -21.386 2.731 35.653 1.00 70.25 100 ARG A C 1
ATOM 812 O O . ARG A 1 100 ? -20.964 1.594 35.846 1.00 70.25 100 ARG A O 1
ATOM 819 N N . LEU A 1 101 ? -22.394 2.990 34.825 1.00 67.38 101 LEU A N 1
ATOM 820 C CA . LEU A 1 101 ? -22.973 2.018 33.897 1.00 67.38 101 LEU A CA 1
ATOM 821 C C . LEU A 1 101 ? -22.251 2.139 32.548 1.00 67.38 101 LEU A C 1
ATOM 823 O O . LEU A 1 101 ? -22.391 3.147 31.859 1.00 67.38 101 LEU A O 1
ATOM 827 N N . GLY A 1 102 ? -21.493 1.111 32.162 1.00 73.12 102 GLY A N 1
ATOM 828 C CA . GLY A 1 102 ? -20.763 1.070 30.888 1.00 73.12 102 GLY A CA 1
ATOM 829 C C . GLY A 1 102 ? -19.315 1.571 30.968 1.00 73.12 102 GLY A C 1
ATOM 830 O O . GLY A 1 102 ? -18.839 1.949 32.033 1.00 73.12 102 GLY A O 1
ATOM 831 N N . GLY A 1 103 ? -18.614 1.501 29.828 1.00 76.69 103 GLY A N 1
ATOM 832 C CA . GLY A 1 103 ? -17.154 1.611 29.697 1.00 76.69 103 GLY A CA 1
ATOM 833 C C . GLY A 1 103 ? -16.460 2.741 30.474 1.00 76.69 103 GLY A C 1
ATOM 834 O O . GLY A 1 103 ? -17.019 3.796 30.778 1.00 76.69 103 GLY A O 1
ATOM 835 N N . ASP A 1 104 ? -15.186 2.502 30.762 1.00 83.62 104 ASP A N 1
ATOM 836 C CA . ASP A 1 104 ? -14.266 3.355 31.517 1.00 83.62 104 ASP A CA 1
ATOM 837 C C . ASP A 1 104 ? -13.913 4.675 30.812 1.00 83.62 104 ASP A C 1
ATOM 839 O O . ASP A 1 104 ? -13.595 5.662 31.482 1.00 83.62 104 ASP A O 1
ATOM 843 N N . VAL A 1 105 ? -14.073 4.741 29.491 1.00 86.06 105 VAL A N 1
ATOM 844 C CA . VAL A 1 105 ? -13.712 5.898 28.660 1.00 86.06 105 VAL A CA 1
ATOM 845 C C . VAL A 1 105 ? -14.851 6.915 28.546 1.00 86.06 105 VAL A C 1
ATOM 847 O O . VAL A 1 105 ? -16.016 6.568 28.343 1.00 86.06 105 VAL A O 1
ATOM 850 N N . THR A 1 106 ? -14.514 8.203 28.615 1.00 89.69 106 THR A N 1
ATOM 851 C CA . THR A 1 106 ? -15.478 9.286 28.364 1.00 89.69 106 THR A CA 1
ATOM 852 C C . THR A 1 106 ? -15.783 9.439 26.867 1.00 89.69 106 THR A C 1
ATOM 854 O O . THR A 1 106 ? -14.947 9.168 26.004 1.00 89.69 106 THR A O 1
ATOM 857 N N . LEU A 1 107 ? -16.972 9.944 26.517 1.00 89.00 107 LEU A N 1
ATOM 858 C CA . LEU A 1 107 ? -17.355 10.179 25.115 1.00 89.00 107 LEU A CA 1
ATOM 859 C C . LEU A 1 107 ? -16.378 11.114 24.376 1.00 89.00 107 LEU A C 1
ATOM 861 O O . LEU A 1 107 ? -16.088 10.911 23.195 1.00 89.00 107 LEU A O 1
ATOM 865 N N . ALA A 1 108 ? -15.877 12.141 25.065 1.00 92.06 108 ALA A N 1
ATOM 866 C CA . ALA A 1 108 ? -14.942 13.108 24.497 1.00 92.06 108 ALA A CA 1
ATOM 867 C C . ALA A 1 108 ? -13.618 12.444 24.096 1.00 92.06 108 ALA A C 1
ATOM 869 O O . ALA A 1 108 ? -13.118 12.672 22.994 1.00 92.06 108 ALA A O 1
ATOM 870 N N . GLU A 1 109 ? -13.103 11.564 24.950 1.00 94.50 109 GLU A N 1
ATOM 871 C CA . GLU A 1 109 ? -11.870 10.824 24.705 1.00 94.50 109 GLU A CA 1
ATOM 872 C C . GLU A 1 109 ? -12.023 9.829 23.547 1.00 94.50 109 GLU A C 1
ATOM 874 O O . GLU A 1 109 ? -11.173 9.779 22.654 1.00 94.50 109 GLU A O 1
ATOM 879 N N . VAL A 1 110 ? -13.154 9.114 23.473 1.00 94.62 110 VAL A N 1
ATOM 880 C CA . VAL A 1 110 ? -13.469 8.254 22.317 1.00 94.62 110 VAL A CA 1
ATOM 881 C C . VAL A 1 110 ? -13.465 9.067 21.020 1.00 94.62 110 VAL A C 1
ATOM 883 O O . VAL A 1 110 ? -12.877 8.645 20.021 1.00 94.62 110 VAL A O 1
ATOM 886 N N . ARG A 1 111 ? -14.073 10.259 21.031 1.00 95.75 111 ARG A N 1
ATOM 887 C CA . ARG A 1 111 ? -14.156 11.136 19.856 1.00 95.75 111 ARG A CA 1
ATOM 888 C C . ARG A 1 111 ? -12.787 11.663 19.435 1.00 95.75 111 ARG A C 1
ATOM 890 O O . ARG A 1 111 ? -12.464 11.648 18.247 1.00 95.75 111 ARG A O 1
ATOM 897 N N . GLN A 1 112 ? -11.969 12.077 20.399 1.00 97.62 112 GLN A N 1
ATOM 898 C CA . GLN A 1 112 ? -10.599 12.516 20.153 1.00 97.62 112 GLN A CA 1
ATOM 899 C C . GLN A 1 112 ? -9.767 11.383 19.547 1.00 97.62 112 GLN A C 1
ATOM 901 O O . GLN A 1 112 ? -9.123 11.571 18.515 1.00 97.62 112 GLN A O 1
ATOM 906 N N . LYS A 1 113 ? -9.833 10.182 20.129 1.00 97.06 113 LYS 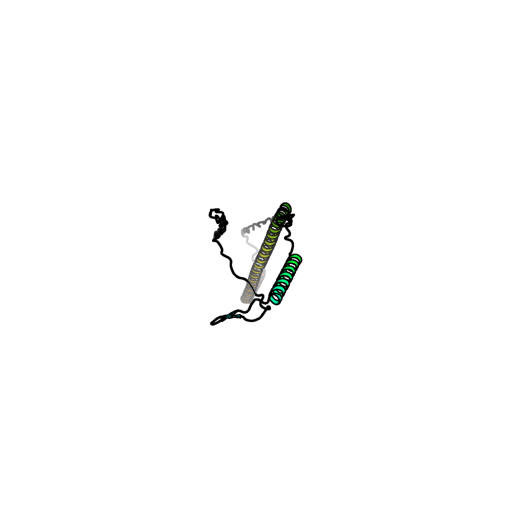A N 1
ATOM 907 C CA . LYS A 1 113 ? -9.128 9.000 19.623 1.00 97.06 113 LYS A CA 1
ATOM 908 C C . LYS A 1 113 ? -9.570 8.650 18.205 1.00 97.06 113 LYS A C 1
ATOM 910 O O . LYS A 1 113 ? -8.731 8.390 17.345 1.00 97.06 113 LYS A O 1
ATOM 915 N N . GLN A 1 114 ? -10.871 8.701 17.928 1.00 97.31 114 GLN A N 1
ATOM 916 C CA . GLN A 1 114 ? -11.403 8.479 16.586 1.00 97.31 114 GLN A CA 1
ATOM 917 C C . GLN A 1 114 ? -10.878 9.518 15.584 1.00 97.31 114 GLN A C 1
ATOM 919 O O . GLN A 1 114 ? -10.495 9.155 14.471 1.00 97.31 114 GLN A O 1
ATOM 924 N N . GLN A 1 115 ? -10.807 10.794 15.975 1.00 97.94 115 GLN A N 1
ATOM 925 C CA . GLN A 1 115 ? -10.266 11.862 15.135 1.00 97.94 115 GLN A CA 1
ATOM 926 C C . GLN A 1 115 ? -8.772 11.666 14.849 1.00 97.94 115 GLN A C 1
ATOM 928 O O . GLN A 1 115 ? -8.365 11.753 13.688 1.00 97.94 115 GLN A O 1
ATOM 933 N N . ILE A 1 116 ? -7.972 11.358 15.873 1.00 98.31 116 ILE A N 1
ATOM 934 C CA . ILE A 1 116 ? -6.534 11.086 15.734 1.00 98.31 116 ILE A CA 1
ATOM 935 C C . ILE A 1 116 ? -6.312 9.882 14.815 1.00 98.31 116 ILE A C 1
ATOM 937 O O . ILE A 1 116 ? -5.537 9.971 13.864 1.00 98.31 116 ILE A O 1
ATOM 941 N N . ASN A 1 117 ? -7.042 8.786 15.036 1.00 98.06 117 ASN A N 1
ATOM 942 C CA . ASN A 1 117 ? -6.949 7.584 14.207 1.00 98.06 117 ASN A CA 1
ATOM 943 C C . ASN A 1 117 ? -7.316 7.868 12.748 1.00 98.06 117 ASN A C 1
ATOM 945 O O . ASN A 1 117 ? -6.633 7.430 11.828 1.00 98.06 117 ASN A O 1
ATOM 949 N N . HIS A 1 118 ? -8.371 8.648 12.508 1.00 98.00 118 HIS A N 1
ATOM 950 C CA . HIS A 1 118 ? -8.750 9.029 11.148 1.00 98.00 118 HIS A CA 1
ATOM 951 C C . HIS A 1 118 ? -7.654 9.837 10.447 1.00 98.00 118 HIS A C 1
ATOM 953 O O . HIS A 1 118 ? -7.368 9.623 9.267 1.00 98.00 118 HIS A O 1
ATOM 959 N N . GLN A 1 119 ? -7.023 10.768 11.165 1.00 98.31 119 GLN A N 1
ATOM 960 C CA . GLN A 1 119 ? -5.928 11.576 10.632 1.00 98.31 119 GLN A CA 1
ATOM 961 C C . GLN A 1 119 ? -4.677 10.731 10.353 1.00 98.31 119 GLN A C 1
ATOM 963 O O . GLN A 1 119 ? -4.108 10.840 9.262 1.00 98.31 119 GLN A O 1
ATOM 968 N N . SER A 1 120 ? -4.285 9.852 11.280 1.00 97.81 120 SER A N 1
ATOM 969 C CA . SER A 1 120 ? -3.111 8.988 11.122 1.00 97.81 120 SER A CA 1
ATOM 970 C C . SER A 1 120 ? -3.288 8.001 9.968 1.00 97.81 120 SER A C 1
ATOM 972 O O . SER A 1 120 ? -2.412 7.900 9.108 1.00 97.81 120 SER A O 1
ATOM 974 N N . MET A 1 121 ? -4.460 7.369 9.850 1.00 98.38 121 MET A N 1
ATOM 975 C CA . MET A 1 121 ? -4.781 6.472 8.736 1.00 98.38 121 MET A CA 1
ATOM 976 C C . MET A 1 121 ? -4.739 7.193 7.385 1.00 98.38 121 MET A C 1
ATOM 978 O O . MET A 1 121 ? -4.203 6.664 6.407 1.00 98.38 121 MET A O 1
ATOM 982 N N . LYS A 1 122 ? -5.274 8.420 7.310 1.00 98.38 122 LYS A N 1
ATOM 983 C CA . LYS A 1 122 ? -5.201 9.242 6.092 1.00 98.38 122 LYS A CA 1
ATOM 984 C C . LYS A 1 122 ? -3.758 9.521 5.684 1.00 98.38 122 LYS A C 1
ATOM 986 O O . LYS A 1 122 ? -3.441 9.413 4.498 1.00 98.38 122 LYS A O 1
ATOM 991 N N . LEU A 1 123 ? -2.900 9.887 6.635 1.00 98.44 123 LEU A N 1
ATOM 992 C CA . LEU A 1 123 ? -1.493 10.173 6.364 1.00 98.44 123 LEU A CA 1
ATOM 993 C C . LEU A 1 123 ? -0.744 8.911 5.924 1.00 98.44 123 LEU A C 1
ATOM 995 O O . LEU A 1 123 ? -0.092 8.922 4.882 1.00 98.44 123 LEU A O 1
ATOM 999 N N . GLN A 1 124 ? -0.918 7.805 6.645 1.00 98.19 124 GLN A N 1
ATOM 1000 C CA . GLN A 1 124 ? -0.293 6.525 6.316 1.00 98.19 124 GLN A CA 1
ATOM 1001 C C . GLN A 1 124 ? -0.673 6.052 4.906 1.00 98.19 124 GLN A C 1
ATOM 1003 O O . GLN A 1 124 ? 0.184 5.622 4.135 1.00 98.19 124 GLN A O 1
ATOM 1008 N N . LYS A 1 125 ? -1.949 6.198 4.522 1.00 98.31 125 LYS A N 1
ATOM 1009 C CA . LYS A 1 125 ? -2.416 5.866 3.169 1.00 98.31 125 LYS A CA 1
ATOM 1010 C C . LYS A 1 125 ? -1.724 6.708 2.093 1.00 98.31 125 LYS A C 1
ATOM 1012 O O . LYS A 1 125 ? -1.403 6.180 1.030 1.00 98.31 125 LYS A O 1
ATOM 1017 N N . LYS A 1 126 ? -1.500 8.003 2.348 1.00 98.25 126 LYS A N 1
ATOM 1018 C CA . LYS A 1 126 ? -0.786 8.889 1.414 1.00 98.25 126 LYS A CA 1
ATOM 1019 C C . LYS A 1 126 ? 0.675 8.475 1.253 1.00 98.25 126 LYS A C 1
ATOM 1021 O O . LYS A 1 126 ? 1.138 8.401 0.120 1.00 98.25 126 LYS A O 1
ATOM 1026 N N . ILE A 1 127 ? 1.356 8.170 2.358 1.00 98.44 127 ILE A N 1
ATOM 1027 C CA . ILE A 1 127 ? 2.756 7.724 2.353 1.00 98.44 127 ILE A CA 1
ATOM 1028 C C . ILE A 1 127 ? 2.892 6.435 1.543 1.00 98.44 127 ILE A C 1
ATOM 1030 O O . ILE A 1 127 ? 3.625 6.414 0.560 1.00 98.44 127 ILE A O 1
ATOM 1034 N N . LYS A 1 128 ? 2.090 5.412 1.864 1.00 98.44 128 LYS A N 1
ATOM 1035 C CA . LYS A 1 128 ? 2.124 4.126 1.155 1.00 98.44 128 LYS A CA 1
ATOM 1036 C C . LYS A 1 128 ? 1.900 4.286 -0.351 1.00 98.44 128 LYS A C 1
ATOM 1038 O O . LYS A 1 128 ? 2.603 3.684 -1.153 1.00 98.44 128 LYS A O 1
ATOM 1043 N N . LYS A 1 129 ? 0.946 5.137 -0.747 1.00 98.44 129 LYS A N 1
ATOM 1044 C CA . LYS A 1 129 ? 0.700 5.423 -2.166 1.00 98.44 129 LYS A CA 1
ATOM 1045 C C . LYS A 1 129 ? 1.916 6.072 -2.832 1.00 98.44 129 LYS A C 1
ATOM 1047 O O . LYS A 1 129 ? 2.285 5.667 -3.927 1.00 98.44 129 LYS A O 1
ATOM 1052 N N . ALA A 1 130 ? 2.528 7.064 -2.189 1.00 98.19 130 ALA A N 1
ATOM 1053 C CA . ALA A 1 130 ? 3.701 7.742 -2.733 1.00 98.19 130 ALA A CA 1
ATOM 1054 C C . ALA A 1 130 ? 4.900 6.789 -2.882 1.00 98.19 130 ALA A C 1
ATOM 1056 O O . ALA A 1 130 ? 5.611 6.857 -3.883 1.00 98.19 130 ALA A O 1
ATOM 1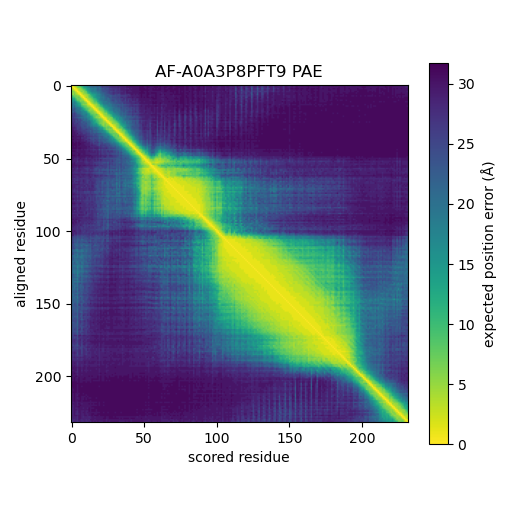057 N N . GLU A 1 131 ? 5.100 5.883 -1.924 1.00 98.31 131 GLU A N 1
ATOM 1058 C CA . GLU A 1 131 ? 6.136 4.846 -1.984 1.00 98.31 131 GLU A CA 1
ATOM 1059 C C . GLU A 1 131 ? 5.894 3.860 -3.131 1.00 98.31 131 GLU A C 1
ATOM 1061 O O . GLU A 1 131 ? 6.799 3.608 -3.928 1.00 98.31 131 GLU A O 1
ATOM 1066 N N . ASP A 1 132 ? 4.666 3.351 -3.262 1.00 97.75 132 ASP A N 1
ATOM 1067 C CA . ASP A 1 132 ? 4.294 2.440 -4.346 1.00 97.75 132 ASP A CA 1
ATOM 1068 C C . ASP A 1 132 ? 4.431 3.112 -5.724 1.00 97.75 132 ASP A C 1
ATOM 1070 O O . ASP A 1 132 ? 4.944 2.501 -6.663 1.00 97.75 132 ASP A O 1
ATOM 1074 N N . ASP A 1 133 ? 4.018 4.376 -5.851 1.00 98.12 133 ASP A N 1
ATOM 1075 C CA . ASP A 1 133 ? 4.154 5.151 -7.087 1.00 98.12 133 ASP A CA 1
ATOM 1076 C C . ASP A 1 133 ? 5.632 5.403 -7.428 1.00 98.12 133 ASP A C 1
ATOM 1078 O O . ASP A 1 133 ? 6.022 5.309 -8.593 1.00 98.12 133 ASP A O 1
ATOM 1082 N N . LYS A 1 134 ? 6.480 5.682 -6.428 1.00 98.19 134 LYS A N 1
ATOM 1083 C CA . LYS A 1 134 ? 7.927 5.845 -6.627 1.00 98.19 134 LYS A CA 1
ATOM 1084 C C . LYS A 1 134 ? 8.575 4.541 -7.094 1.00 98.19 134 LYS A C 1
ATOM 1086 O O . LYS A 1 134 ? 9.337 4.575 -8.056 1.00 98.19 134 LYS A O 1
ATOM 1091 N N . ARG A 1 135 ? 8.238 3.408 -6.468 1.00 97.56 135 ARG A N 1
ATOM 1092 C CA . ARG A 1 135 ? 8.752 2.087 -6.859 1.00 97.56 135 ARG A CA 1
ATOM 1093 C C . ARG A 1 135 ? 8.385 1.755 -8.307 1.00 97.56 135 ARG A C 1
ATOM 1095 O O . ARG A 1 135 ? 9.261 1.410 -9.091 1.00 97.56 135 ARG A O 1
ATOM 1102 N N . LYS A 1 136 ? 7.120 1.951 -8.695 1.00 98.00 136 LYS A N 1
ATOM 1103 C CA . LYS A 1 136 ? 6.662 1.718 -10.077 1.00 98.00 136 LYS A CA 1
ATOM 1104 C C . LYS A 1 136 ? 7.416 2.569 -11.097 1.00 98.00 136 LYS A C 1
ATOM 1106 O O . LYS A 1 136 ? 7.852 2.049 -12.117 1.00 98.00 136 LYS A O 1
ATOM 1111 N N . ARG A 1 137 ? 7.616 3.861 -10.812 1.00 97.88 137 ARG A N 1
ATOM 1112 C CA . ARG A 1 137 ? 8.386 4.748 -11.701 1.00 97.88 137 ARG A CA 1
ATOM 1113 C C . ARG A 1 137 ? 9.826 4.271 -11.869 1.00 97.88 137 ARG A C 1
ATOM 1115 O O . ARG A 1 137 ? 10.319 4.255 -12.988 1.00 97.88 137 ARG A O 1
ATOM 1122 N N . GLN A 1 138 ? 10.477 3.847 -10.786 1.00 97.50 138 GLN A N 1
ATOM 1123 C CA . GLN A 1 138 ? 11.842 3.315 -10.844 1.00 97.50 138 GLN A CA 1
ATOM 1124 C C . GLN A 1 138 ? 11.918 2.046 -11.704 1.00 97.50 138 GLN A C 1
ATOM 1126 O O . GLN A 1 138 ? 12.767 1.954 -12.586 1.00 97.50 138 GLN A O 1
ATOM 1131 N N . GLU A 1 139 ? 10.992 1.104 -11.518 1.00 97.75 139 GLU A N 1
ATOM 1132 C CA . GLU A 1 139 ? 10.922 -0.119 -12.329 1.00 97.75 139 GLU A CA 1
ATOM 1133 C C . GLU A 1 139 ? 10.706 0.186 -13.825 1.00 97.75 139 GLU A C 1
ATOM 1135 O O . GLU A 1 139 ? 11.342 -0.416 -14.699 1.00 97.75 139 GLU A O 1
ATOM 1140 N N . GLU A 1 140 ? 9.830 1.142 -14.141 1.00 97.44 140 GLU A N 1
ATOM 1141 C CA . GLU A 1 140 ? 9.583 1.599 -15.512 1.00 97.44 140 GLU A CA 1
ATOM 1142 C C . GLU A 1 140 ? 10.813 2.282 -16.127 1.00 97.44 140 GLU A C 1
ATOM 1144 O O . GLU A 1 140 ? 11.169 1.998 -17.277 1.00 97.44 140 GLU A O 1
ATOM 1149 N N . GLU A 1 141 ? 11.495 3.141 -15.367 1.00 97.69 141 GLU A N 1
ATOM 1150 C CA . GLU A 1 141 ? 12.724 3.818 -15.784 1.00 97.69 141 GLU A CA 1
ATOM 1151 C C . GLU A 1 141 ? 13.856 2.820 -16.051 1.00 97.69 141 GLU A C 1
ATOM 1153 O O . GLU A 1 141 ? 14.496 2.889 -17.105 1.00 97.69 141 GLU A O 1
ATOM 1158 N N . GLU A 1 142 ? 14.059 1.840 -15.168 1.00 97.94 142 GLU A N 1
ATOM 1159 C CA . GLU A 1 142 ? 15.046 0.776 -15.360 1.00 97.94 142 GLU A CA 1
ATOM 1160 C C . GLU A 1 142 ? 14.740 -0.064 -16.602 1.00 97.94 142 GLU A C 1
ATOM 1162 O O . GLU A 1 142 ? 15.634 -0.378 -17.396 1.00 97.94 142 GLU A O 1
ATOM 1167 N N . LYS A 1 143 ? 13.469 -0.421 -16.815 1.00 97.69 143 LYS A N 1
ATOM 1168 C CA . LYS A 1 143 ? 13.045 -1.159 -18.009 1.00 97.69 143 LYS A CA 1
ATOM 1169 C C . LYS A 1 143 ? 13.304 -0.342 -19.271 1.00 97.69 143 LYS A C 1
ATOM 1171 O O . LYS A 1 143 ? 13.838 -0.874 -20.248 1.00 97.69 143 LYS A O 1
ATOM 1176 N N . LEU A 1 144 ? 12.979 0.949 -19.255 1.00 97.38 144 LEU A N 1
ATOM 1177 C CA . LEU A 1 144 ? 13.240 1.850 -20.371 1.00 97.38 144 LEU A CA 1
ATOM 1178 C C . LEU A 1 144 ? 14.744 1.982 -20.642 1.00 97.38 144 LEU A C 1
ATOM 1180 O O . LEU A 1 144 ? 15.166 1.953 -21.800 1.00 97.38 144 LEU A O 1
ATOM 1184 N N . GLN A 1 145 ? 15.562 2.088 -19.598 1.00 97.81 145 GLN A N 1
ATOM 1185 C CA . GLN A 1 145 ? 17.014 2.166 -19.715 1.00 97.81 145 GLN A CA 1
ATOM 1186 C C . GLN A 1 145 ? 17.601 0.875 -20.296 1.00 97.81 145 GLN A C 1
ATOM 1188 O O . GLN A 1 145 ? 18.408 0.949 -21.223 1.00 97.81 145 GLN A O 1
ATOM 1193 N N . LYS A 1 146 ? 17.136 -0.299 -19.847 1.00 98.19 146 LYS A N 1
ATOM 1194 C CA . LYS A 1 146 ? 17.507 -1.605 -20.422 1.00 98.19 146 LYS A CA 1
ATOM 1195 C C . LYS A 1 146 ? 17.147 -1.690 -21.906 1.00 98.19 146 LYS A C 1
ATOM 1197 O O . LYS A 1 146 ? 17.966 -2.124 -22.712 1.00 98.19 146 LYS A O 1
ATOM 1202 N N . MET A 1 147 ? 15.952 -1.241 -22.294 1.00 97.75 147 MET A N 1
ATOM 1203 C CA . MET A 1 147 ? 15.537 -1.228 -23.703 1.00 97.75 147 MET A CA 1
ATOM 1204 C C . MET A 1 147 ? 16.397 -0.283 -24.550 1.00 97.75 147 MET A C 1
ATOM 1206 O O . MET A 1 147 ? 16.812 -0.655 -25.646 1.00 97.75 147 MET A O 1
ATOM 1210 N N . LYS A 1 148 ? 16.725 0.907 -24.032 1.00 98.25 148 LYS A N 1
ATOM 1211 C CA . LYS A 1 148 ? 17.640 1.848 -24.695 1.00 98.25 148 LYS A CA 1
ATOM 1212 C C . LYS A 1 148 ? 19.048 1.273 -24.837 1.00 98.25 148 LYS A C 1
ATOM 1214 O O . LYS A 1 148 ? 19.640 1.414 -25.900 1.00 98.25 148 LYS A O 1
ATOM 1219 N N . ALA A 1 149 ? 19.573 0.617 -23.803 1.00 98.19 149 ALA A N 1
ATOM 1220 C CA . ALA A 1 149 ? 20.882 -0.031 -23.849 1.00 98.19 149 ALA A CA 1
ATOM 1221 C C . ALA A 1 149 ? 20.920 -1.119 -24.930 1.00 98.19 149 ALA A C 1
ATOM 1223 O O . ALA A 1 149 ? 21.789 -1.078 -25.792 1.00 98.19 149 ALA A O 1
ATOM 1224 N N . LYS A 1 150 ? 19.902 -1.989 -24.979 1.00 98.12 150 LYS A N 1
ATOM 1225 C CA . LYS A 1 150 ? 19.763 -3.002 -26.039 1.00 98.12 150 LYS A CA 1
ATOM 1226 C C . LYS A 1 150 ? 19.702 -2.392 -27.438 1.00 98.12 150 LYS A C 1
ATOM 1228 O O . LYS A 1 150 ? 20.265 -2.944 -28.375 1.00 98.12 150 LYS A O 1
ATOM 1233 N N . GLN A 1 151 ? 18.999 -1.272 -27.616 1.00 98.00 151 GLN A N 1
ATOM 1234 C CA . GLN A 1 151 ? 18.963 -0.591 -28.915 1.00 98.00 151 GLN A CA 1
ATOM 1235 C C . GLN A 1 151 ? 20.327 -0.007 -29.295 1.00 98.00 151 GLN A C 1
ATOM 1237 O O . GLN A 1 151 ? 20.717 -0.103 -30.455 1.00 98.00 151 GLN A O 1
ATOM 1242 N N . ARG A 1 152 ? 21.060 0.564 -28.332 1.00 98.00 152 ARG A N 1
ATOM 1243 C CA . ARG A 1 152 ? 22.417 1.081 -28.560 1.00 98.00 152 ARG A CA 1
ATOM 1244 C C . ARG A 1 152 ? 23.391 -0.029 -28.932 1.00 98.00 152 ARG A C 1
ATOM 1246 O O . ARG A 1 152 ? 24.093 0.126 -29.918 1.00 98.00 152 ARG A O 1
ATOM 1253 N N . GLU A 1 153 ? 23.373 -1.142 -28.206 1.00 97.88 153 GLU A N 1
ATOM 1254 C CA . GLU A 1 153 ? 24.191 -2.325 -28.498 1.00 97.88 153 GLU A CA 1
ATOM 1255 C C . GLU A 1 153 ? 23.896 -2.868 -29.904 1.00 97.88 153 GLU A C 1
ATOM 1257 O O . GLU A 1 153 ? 24.804 -3.096 -30.696 1.00 97.88 153 GLU A O 1
ATOM 1262 N N . LYS A 1 154 ? 22.613 -2.981 -30.279 1.00 98.19 154 LYS A N 1
ATOM 1263 C CA . LYS A 1 154 ? 22.224 -3.377 -31.643 1.00 98.19 154 LYS A CA 1
ATOM 1264 C C . LYS A 1 154 ? 22.737 -2.407 -32.707 1.00 98.19 154 LYS A C 1
ATOM 1266 O O . LYS A 1 154 ? 23.177 -2.848 -33.766 1.00 98.19 154 LYS A O 1
ATOM 1271 N N . ALA A 1 155 ? 22.656 -1.102 -32.449 1.00 97.62 155 ALA A N 1
ATOM 1272 C CA . ALA A 1 155 ? 23.139 -0.082 -33.374 1.00 97.62 155 ALA A CA 1
ATOM 1273 C C . ALA A 1 155 ? 24.668 -0.118 -33.513 1.00 97.62 155 ALA A C 1
ATOM 1275 O O . ALA A 1 155 ? 25.182 -0.000 -34.622 1.00 97.62 155 ALA A O 1
ATOM 1276 N N . GLU A 1 156 ? 25.390 -0.322 -32.411 1.00 97.75 156 GLU A N 1
ATOM 1277 C CA . GLU A 1 156 ? 26.840 -0.506 -32.415 1.00 97.75 156 GLU A CA 1
ATOM 1278 C C . GLU A 1 156 ? 27.231 -1.749 -33.216 1.00 97.75 156 GLU A C 1
ATOM 1280 O O . GLU A 1 156 ? 28.040 -1.653 -34.135 1.00 97.75 156 GLU A O 1
ATOM 1285 N N . HIS A 1 157 ? 26.594 -2.886 -32.939 1.00 98.00 157 HIS A N 1
ATOM 1286 C CA . HIS A 1 157 ? 26.851 -4.136 -33.644 1.00 98.00 157 HIS A CA 1
ATOM 1287 C C . HIS A 1 157 ? 26.606 -4.004 -35.156 1.00 98.00 157 HIS A C 1
ATOM 1289 O O . HIS A 1 157 ? 27.394 -4.488 -35.967 1.00 98.00 157 HIS A O 1
ATOM 1295 N N . LEU A 1 158 ? 25.524 -3.327 -35.562 1.00 97.19 158 LEU A N 1
ATOM 1296 C CA . LEU A 1 158 ? 25.262 -3.050 -36.978 1.00 97.19 158 LEU A CA 1
ATOM 1297 C C . LEU A 1 158 ? 26.345 -2.165 -37.600 1.00 97.19 158 LEU A C 1
ATOM 1299 O O . LEU A 1 158 ? 26.809 -2.465 -38.697 1.00 97.19 158 LEU A O 1
ATOM 1303 N N . ARG A 1 159 ? 26.782 -1.121 -36.892 1.00 96.50 159 ARG A N 1
ATOM 1304 C CA . ARG A 1 159 ? 27.839 -0.217 -37.356 1.00 96.50 159 ARG A CA 1
ATOM 1305 C C . ARG A 1 159 ? 29.192 -0.918 -37.478 1.00 96.50 159 ARG A C 1
ATOM 1307 O O . ARG A 1 159 ? 29.970 -0.593 -38.371 1.00 96.50 159 ARG A O 1
ATOM 1314 N N . GLU A 1 160 ? 29.492 -1.855 -36.585 1.00 97.19 160 GLU A N 1
ATOM 1315 C CA . GLU A 1 160 ? 30.709 -2.664 -36.663 1.00 97.19 160 GLU A CA 1
ATOM 1316 C C . GLU A 1 160 ? 30.678 -3.581 -37.886 1.00 97.19 160 GLU A C 1
ATOM 1318 O O . GLU A 1 160 ? 31.633 -3.623 -38.659 1.00 97.19 160 GLU A O 1
ATOM 1323 N N . LYS A 1 161 ? 29.542 -4.248 -38.116 1.00 97.69 161 LYS A N 1
ATOM 1324 C CA . LYS A 1 161 ? 29.340 -5.098 -39.290 1.00 97.69 161 LYS A CA 1
ATOM 1325 C C . LYS A 1 161 ? 29.460 -4.311 -40.599 1.00 97.69 161 LYS A C 1
ATOM 1327 O O . LYS A 1 161 ? 30.127 -4.772 -41.519 1.00 97.69 161 LYS A O 1
ATOM 1332 N N . GLU A 1 162 ? 28.855 -3.126 -40.669 1.00 97.69 162 GLU A N 1
ATOM 1333 C CA . GLU A 1 162 ? 28.962 -2.228 -41.827 1.00 97.69 162 GLU A CA 1
ATOM 1334 C C . GLU A 1 162 ? 30.417 -1.814 -42.074 1.00 97.69 162 GLU A C 1
ATOM 1336 O O . GLU A 1 162 ? 30.896 -1.883 -43.202 1.00 97.69 162 GLU A O 1
ATOM 1341 N N . ARG A 1 163 ? 31.165 -1.476 -41.014 1.00 97.50 163 ARG A N 1
ATOM 1342 C CA . ARG A 1 163 ? 32.588 -1.137 -41.133 1.00 97.50 163 ARG A CA 1
ATOM 1343 C C . ARG A 1 163 ? 33.413 -2.300 -41.678 1.00 97.50 163 ARG A C 1
ATOM 1345 O O . ARG A 1 163 ? 34.282 -2.077 -42.515 1.00 97.50 163 ARG A O 1
ATOM 1352 N N . GLN A 1 164 ? 33.147 -3.522 -41.218 1.00 97.06 164 GLN A N 1
ATOM 1353 C CA . GLN A 1 164 ? 33.816 -4.721 -41.727 1.00 97.06 164 GLN A CA 1
ATOM 1354 C C . GLN A 1 164 ? 33.483 -4.971 -43.200 1.00 97.06 164 GLN A C 1
ATOM 1356 O O . GLN A 1 164 ? 34.378 -5.281 -43.982 1.00 97.06 164 GLN A O 1
ATOM 1361 N N . GLU A 1 165 ? 32.221 -4.821 -43.602 1.00 96.75 165 GLU A N 1
ATOM 1362 C CA . GLU A 1 165 ? 31.819 -4.986 -45.000 1.00 96.75 165 GLU A CA 1
ATOM 1363 C C . GLU A 1 165 ? 32.454 -3.924 -45.902 1.00 96.75 165 GLU A C 1
ATOM 1365 O O . GLU A 1 165 ? 33.018 -4.262 -46.940 1.00 96.75 165 GLU A O 1
ATOM 1370 N N . ASP A 1 166 ? 32.433 -2.656 -45.492 1.00 95.44 166 ASP A N 1
ATOM 1371 C CA . ASP A 1 166 ? 33.078 -1.571 -46.226 1.00 95.44 166 ASP A CA 1
ATOM 1372 C C . ASP A 1 166 ? 34.588 -1.782 -46.340 1.00 95.44 166 ASP A C 1
ATOM 1374 O O . ASP A 1 166 ? 35.169 -1.479 -47.381 1.00 95.44 166 ASP A O 1
ATOM 1378 N N . GLN A 1 167 ? 35.229 -2.315 -45.299 1.00 96.06 167 GLN A N 1
ATOM 1379 C CA . GLN A 1 167 ? 36.646 -2.658 -45.332 1.00 96.06 167 GLN A CA 1
ATOM 1380 C C . GLN A 1 167 ? 36.920 -3.781 -46.341 1.00 96.06 167 GLN A C 1
ATOM 1382 O O . GLN A 1 167 ? 37.786 -3.619 -47.197 1.00 96.06 167 GLN A O 1
ATOM 1387 N N . ARG A 1 168 ? 36.122 -4.857 -46.329 1.00 95.69 168 ARG A N 1
ATOM 1388 C CA . ARG A 1 168 ? 36.224 -5.943 -47.320 1.00 95.69 168 ARG A CA 1
ATOM 1389 C C . ARG A 1 168 ? 35.988 -5.445 -48.742 1.00 95.69 168 ARG A C 1
ATOM 1391 O O . ARG A 1 168 ? 36.746 -5.787 -49.641 1.00 95.69 168 ARG A O 1
ATOM 1398 N N . ARG A 1 169 ? 34.978 -4.593 -48.940 1.00 95.19 169 ARG A N 1
ATOM 1399 C CA . ARG A 1 169 ? 34.690 -3.962 -50.234 1.00 95.19 169 ARG A CA 1
ATOM 1400 C C . ARG A 1 169 ? 35.878 -3.111 -50.689 1.00 95.19 169 ARG A C 1
ATOM 1402 O O . ARG A 1 169 ? 36.279 -3.179 -51.843 1.00 95.19 169 ARG A O 1
ATOM 1409 N N . ARG A 1 170 ? 36.470 -2.313 -49.795 1.00 93.50 170 ARG A N 1
ATOM 1410 C CA . ARG A 1 170 ? 37.660 -1.503 -50.107 1.00 93.50 170 ARG A CA 1
ATOM 1411 C C . ARG A 1 170 ? 38.855 -2.360 -50.498 1.00 93.50 170 ARG A C 1
ATOM 1413 O O . ARG A 1 170 ? 39.535 -1.978 -51.439 1.00 93.50 170 ARG A O 1
ATOM 1420 N N . GLU A 1 171 ? 39.094 -3.463 -49.795 1.00 95.12 171 GLU A N 1
ATOM 1421 C CA . GLU A 1 171 ? 40.176 -4.413 -50.081 1.00 95.12 171 GLU A CA 1
ATOM 1422 C C . GLU A 1 171 ? 39.973 -5.120 -51.427 1.00 95.12 171 GLU A C 1
ATOM 1424 O O . GLU A 1 171 ? 40.912 -5.232 -52.207 1.00 95.12 171 GLU A O 1
ATOM 1429 N N . GLU A 1 172 ? 38.741 -5.519 -51.751 1.00 95.75 172 GLU A N 1
ATOM 1430 C CA . GLU A 1 172 ? 38.404 -6.140 -53.038 1.00 95.75 172 GLU A CA 1
ATOM 1431 C C . GLU A 1 172 ? 38.666 -5.202 -54.230 1.00 95.75 172 GLU A C 1
ATOM 1433 O O . GLU A 1 172 ? 39.209 -5.625 -55.249 1.00 95.75 172 GLU A O 1
ATOM 1438 N N . PHE A 1 173 ? 38.340 -3.911 -54.096 1.00 94.19 173 PHE A N 1
ATOM 1439 C CA . PHE A 1 173 ? 38.579 -2.902 -55.140 1.00 94.19 173 PHE A CA 1
ATOM 1440 C C . PHE A 1 173 ? 39.940 -2.194 -55.030 1.00 94.19 173 PHE A C 1
ATOM 1442 O O . PHE A 1 173 ? 40.239 -1.300 -55.827 1.00 94.19 173 PHE A O 1
ATOM 1449 N N . GLU A 1 174 ? 40.773 -2.569 -54.060 1.00 95.38 174 GLU A N 1
ATOM 1450 C CA . GLU A 1 174 ? 42.108 -2.012 -53.837 1.00 95.38 174 GLU A CA 1
ATOM 1451 C C . GLU A 1 174 ? 43.038 -2.184 -55.050 1.00 95.38 174 GLU A C 1
ATOM 1453 O O . GLU A 1 174 ? 43.512 -1.159 -55.554 1.00 95.38 174 GLU A O 1
ATOM 1458 N N . PRO A 1 175 ? 43.223 -3.395 -55.622 1.00 94.19 175 PRO A N 1
ATOM 1459 C CA . PRO A 1 175 ? 44.150 -3.581 -56.739 1.00 94.19 175 PRO A CA 1
ATOM 1460 C C . PRO A 1 175 ? 43.714 -2.798 -57.984 1.00 94.19 175 PRO A C 1
ATOM 1462 O O . PRO A 1 175 ? 44.532 -2.234 -58.715 1.00 94.19 175 PRO A O 1
ATOM 1465 N N . ASP A 1 176 ? 42.405 -2.710 -58.212 1.00 93.62 176 ASP A N 1
ATOM 1466 C CA . ASP A 1 176 ? 41.811 -1.945 -59.305 1.00 93.62 176 ASP A CA 1
ATOM 1467 C C . ASP A 1 176 ? 42.003 -0.437 -59.123 1.00 93.62 176 ASP A C 1
ATOM 1469 O O . ASP A 1 176 ? 42.334 0.279 -60.081 1.00 93.62 176 ASP A O 1
ATOM 1473 N N . ARG A 1 177 ? 41.856 0.050 -57.888 1.00 92.69 177 ARG A N 1
ATOM 1474 C CA . ARG A 1 177 ? 42.157 1.433 -57.520 1.00 92.69 177 ARG A CA 1
ATOM 1475 C C . ARG A 1 177 ? 43.642 1.741 -57.712 1.00 92.69 177 ARG A C 1
ATOM 1477 O O . ARG A 1 177 ? 43.937 2.774 -58.312 1.00 92.69 177 ARG A O 1
ATOM 1484 N N . LEU A 1 178 ? 44.554 0.869 -57.272 1.00 94.69 178 LEU A N 1
ATOM 1485 C CA . LEU A 1 178 ? 46.000 1.038 -57.462 1.00 94.69 178 LEU A CA 1
ATOM 1486 C C . LEU A 1 178 ? 46.373 1.078 -58.943 1.00 94.69 178 LEU A C 1
ATOM 1488 O O . LEU A 1 178 ? 47.039 2.014 -59.379 1.00 94.69 178 LEU A O 1
ATOM 1492 N N . ARG A 1 179 ? 45.870 0.134 -59.749 1.00 93.38 179 ARG A N 1
ATOM 1493 C CA . ARG A 1 179 ? 46.087 0.1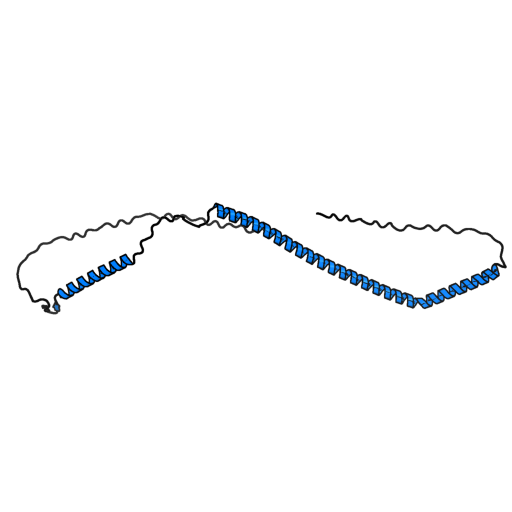25 -61.205 1.00 93.38 179 ARG A CA 1
ATOM 1494 C C . ARG A 1 179 ? 45.591 1.416 -61.852 1.00 93.38 179 ARG A C 1
ATOM 1496 O O . ARG A 1 179 ? 46.237 1.965 -62.744 1.00 93.38 179 ARG A O 1
ATOM 1503 N N . THR A 1 180 ? 44.427 1.907 -61.431 1.00 93.56 180 THR A N 1
ATOM 1504 C CA . THR A 1 180 ? 43.861 3.164 -61.940 1.00 93.56 180 THR A CA 1
ATOM 1505 C C . THR A 1 180 ? 44.712 4.366 -61.526 1.00 93.56 180 THR A C 1
ATOM 1507 O O . THR A 1 180 ? 44.971 5.241 -62.354 1.00 93.56 180 THR A O 1
ATOM 1510 N N . GLN A 1 181 ? 45.188 4.395 -60.279 1.00 93.81 181 GLN A N 1
ATOM 1511 C CA . GLN A 1 181 ? 46.082 5.426 -59.754 1.00 93.81 181 GLN A CA 1
ATOM 1512 C C . GLN A 1 181 ? 47.418 5.445 -60.504 1.00 93.81 181 GLN A C 1
ATOM 1514 O O . GLN A 1 181 ? 47.852 6.506 -60.945 1.00 93.81 181 GLN A O 1
ATOM 1519 N N . GLU A 1 182 ? 48.033 4.285 -60.719 1.00 93.88 182 GLU A N 1
ATOM 1520 C CA . GLU A 1 182 ? 49.277 4.156 -61.477 1.00 93.88 182 GLU A CA 1
ATOM 1521 C C . GLU A 1 182 ? 49.088 4.616 -62.927 1.00 93.88 182 GLU A C 1
ATOM 1523 O O . GLU A 1 182 ? 49.856 5.435 -63.429 1.00 93.88 182 GLU A O 1
ATOM 1528 N N . ARG A 1 183 ? 48.008 4.183 -63.593 1.00 91.94 183 ARG A N 1
ATOM 1529 C CA . ARG A 1 183 ? 47.666 4.656 -64.945 1.00 91.94 183 ARG A CA 1
ATOM 1530 C C . ARG A 1 183 ? 47.493 6.171 -65.000 1.00 91.94 183 ARG A C 1
ATOM 1532 O O . ARG A 1 183 ? 47.912 6.793 -65.978 1.00 91.94 183 ARG A O 1
ATOM 1539 N N . PHE A 1 184 ? 46.868 6.765 -63.986 1.00 94.62 184 PHE A N 1
ATOM 1540 C CA . PHE A 1 184 ? 46.721 8.213 -63.888 1.00 94.62 184 PHE A CA 1
ATOM 1541 C C . PHE A 1 184 ? 48.081 8.907 -63.754 1.00 94.62 184 PHE A C 1
ATOM 1543 O O . PHE A 1 184 ? 48.337 9.848 -64.503 1.00 94.62 184 PHE A O 1
ATOM 1550 N N . LEU A 1 185 ? 48.962 8.421 -62.874 1.00 92.62 185 LEU A N 1
ATOM 1551 C CA . LEU A 1 185 ? 50.309 8.969 -62.688 1.00 92.62 185 LEU A CA 1
ATOM 1552 C C . LEU A 1 185 ? 51.153 8.848 -63.957 1.00 92.62 185 LEU A C 1
ATOM 1554 O O . LEU A 1 185 ? 51.689 9.846 -64.422 1.00 92.62 185 LEU A O 1
ATOM 1558 N N . GLN A 1 186 ? 51.169 7.685 -64.605 1.00 89.06 186 GLN A N 1
ATOM 1559 C CA . GLN A 1 186 ? 51.874 7.519 -65.875 1.00 89.06 186 GLN A CA 1
ATOM 1560 C C . GLN A 1 186 ? 51.317 8.439 -66.974 1.00 89.06 186 GLN A C 1
ATOM 1562 O O . GLN A 1 186 ? 52.064 8.968 -67.794 1.00 89.06 186 GLN A O 1
ATOM 1567 N N . ASN A 1 187 ? 49.996 8.650 -67.026 1.00 89.75 187 ASN A N 1
ATOM 1568 C CA . ASN A 1 187 ? 49.392 9.617 -67.947 1.00 89.75 187 ASN A CA 1
ATOM 1569 C C . ASN A 1 187 ? 49.763 11.057 -67.592 1.00 89.75 187 ASN A C 1
ATOM 1571 O O . ASN A 1 187 ? 49.917 11.877 -68.496 1.00 89.75 187 ASN A O 1
ATOM 1575 N N . PHE A 1 188 ? 49.892 11.370 -66.306 1.00 86.62 188 PHE A N 1
ATOM 1576 C CA . PHE A 1 188 ? 50.345 12.667 -65.830 1.00 86.62 188 PHE A CA 1
ATOM 1577 C C . PHE A 1 188 ? 51.810 12.906 -66.203 1.00 86.62 188 PHE A C 1
ATOM 1579 O O . PHE A 1 188 ? 52.116 13.951 -66.758 1.00 86.62 188 PHE A O 1
ATOM 1586 N N . GLU A 1 189 ? 52.690 11.924 -66.026 1.00 85.62 189 GLU A N 1
ATOM 1587 C CA . GLU A 1 189 ? 54.099 11.978 -66.432 1.00 85.62 189 GLU A CA 1
ATOM 1588 C C . GLU A 1 189 ? 54.262 12.045 -67.953 1.00 85.62 189 GLU A C 1
ATOM 1590 O O . GLU A 1 189 ? 55.052 12.837 -68.466 1.00 85.62 189 GLU A O 1
ATOM 1595 N N . ARG A 1 190 ? 53.462 11.286 -68.710 1.00 78.94 190 ARG A N 1
ATOM 1596 C CA . ARG A 1 190 ? 53.398 11.403 -70.175 1.00 78.94 190 ARG A CA 1
ATOM 1597 C C . ARG A 1 190 ? 52.888 12.768 -70.612 1.00 78.94 190 ARG A C 1
ATOM 1599 O O . ARG A 1 190 ? 53.411 13.326 -71.565 1.00 78.94 190 ARG A O 1
ATOM 1606 N N . LYS A 1 191 ? 51.901 13.342 -69.921 1.00 77.62 191 LYS A N 1
ATOM 1607 C CA . LYS A 1 191 ? 51.437 14.712 -70.178 1.00 77.62 191 LYS A CA 1
ATOM 1608 C C . LYS A 1 191 ? 52.432 15.762 -69.716 1.00 77.62 191 LYS A C 1
ATOM 1610 O O . LYS A 1 191 ? 52.480 16.796 -70.352 1.00 77.62 191 LYS A O 1
ATOM 1615 N N . ALA A 1 192 ? 53.221 15.528 -68.675 1.00 71.81 192 ALA A N 1
ATOM 1616 C CA . ALA A 1 192 ? 54.252 16.445 -68.207 1.00 71.81 192 ALA A CA 1
ATOM 1617 C C . ALA A 1 192 ? 55.488 16.407 -69.116 1.00 71.81 192 ALA A C 1
ATOM 1619 O O . ALA A 1 192 ? 56.032 17.455 -69.428 1.00 71.81 192 ALA A O 1
ATOM 1620 N N . SER A 1 193 ? 55.884 15.238 -69.624 1.00 63.75 193 SER A N 1
ATOM 1621 C CA . SER A 1 193 ? 56.948 15.075 -70.630 1.00 63.75 193 SER A CA 1
ATOM 1622 C C . SER A 1 193 ? 56.500 15.510 -72.026 1.00 63.75 193 SER A C 1
ATOM 1624 O O . SER A 1 193 ? 57.246 16.190 -72.726 1.00 63.75 193 SER A O 1
ATOM 1626 N N . SER A 1 194 ? 55.250 15.233 -72.411 1.00 59.00 194 SER A N 1
ATOM 1627 C CA . SER A 1 194 ? 54.608 15.831 -73.583 1.00 59.00 194 SER A CA 1
ATOM 1628 C C . SER A 1 194 ? 54.488 17.332 -73.401 1.00 59.00 194 SER A C 1
ATOM 1630 O O . SER A 1 194 ? 54.877 18.033 -74.311 1.00 59.00 194 SER A O 1
ATOM 1632 N N . ALA A 1 195 ? 54.046 17.869 -72.266 1.00 57.19 195 ALA A N 1
ATOM 1633 C CA . ALA A 1 195 ? 54.017 19.309 -72.016 1.00 57.19 195 ALA A CA 1
ATOM 1634 C C . ALA A 1 195 ? 55.429 19.901 -71.959 1.00 57.19 195 ALA A C 1
ATOM 1636 O O . ALA A 1 195 ? 55.601 21.019 -72.402 1.00 57.19 195 ALA A O 1
ATOM 1637 N N . SER A 1 196 ? 56.454 19.159 -71.535 1.00 52.38 196 SER A N 1
ATOM 1638 C CA . SER A 1 196 ? 57.862 19.570 -71.632 1.00 52.38 196 SER A CA 1
ATOM 1639 C C . SER A 1 196 ? 58.355 19.573 -73.093 1.00 52.38 196 SER A C 1
ATOM 1641 O O . SER A 1 196 ? 59.119 20.445 -73.491 1.00 52.38 196 SER A O 1
ATOM 1643 N N . THR A 1 197 ? 57.814 18.689 -73.941 1.00 48.97 197 THR A N 1
ATOM 1644 C CA . THR A 1 197 ? 58.094 18.618 -75.392 1.00 48.97 197 THR A CA 1
ATOM 1645 C C . THR A 1 197 ? 57.215 19.573 -76.228 1.00 48.97 197 THR A C 1
ATOM 1647 O O . THR A 1 197 ? 57.616 20.029 -77.296 1.00 48.97 197 THR A O 1
ATOM 1650 N N . THR A 1 198 ? 56.026 19.935 -75.735 1.00 48.69 198 THR A N 1
ATOM 1651 C CA . THR A 1 198 ? 55.037 20.818 -76.389 1.00 48.69 198 THR A CA 1
ATOM 1652 C C . THR A 1 198 ? 55.127 22.252 -75.856 1.00 48.69 198 THR A C 1
ATOM 1654 O O . THR A 1 198 ? 54.748 23.180 -76.558 1.00 48.69 198 THR A O 1
ATOM 1657 N N . ALA A 1 199 ? 55.733 22.485 -74.685 1.00 43.81 199 ALA A N 1
ATOM 1658 C CA . ALA A 1 199 ? 56.140 23.820 -74.232 1.00 43.81 199 ALA A CA 1
ATOM 1659 C C . ALA A 1 199 ? 57.256 24.406 -75.110 1.00 43.81 199 ALA A C 1
ATOM 1661 O O . ALA A 1 199 ? 57.392 25.622 -75.186 1.00 43.81 199 ALA A O 1
ATOM 1662 N N . ILE A 1 200 ? 58.000 23.563 -75.839 1.00 47.56 200 ILE A N 1
ATOM 1663 C CA . ILE A 1 200 ? 58.963 24.002 -76.862 1.00 47.56 200 ILE A CA 1
ATOM 1664 C C . ILE A 1 200 ? 58.271 24.233 -78.225 1.00 47.56 200 ILE A C 1
ATOM 1666 O O . ILE A 1 200 ? 58.834 24.867 -79.114 1.00 47.56 200 ILE A O 1
ATOM 1670 N N . ARG A 1 201 ? 57.024 23.776 -78.417 1.00 47.69 201 ARG A N 1
ATOM 1671 C CA . ARG A 1 201 ? 56.321 23.832 -79.710 1.00 47.69 201 ARG A CA 1
ATOM 1672 C C . ARG A 1 201 ? 54.827 24.128 -79.562 1.00 47.69 201 ARG A C 1
ATOM 1674 O O . ARG A 1 201 ? 54.035 23.295 -79.958 1.00 47.69 201 ARG A O 1
ATOM 1681 N N . THR A 1 202 ? 54.454 25.281 -79.006 1.00 45.16 202 THR A N 1
ATOM 1682 C CA . THR A 1 202 ? 53.264 26.088 -79.381 1.00 45.16 202 THR A CA 1
ATOM 1683 C C . THR A 1 202 ? 53.093 27.237 -78.382 1.00 45.16 202 THR A C 1
ATOM 1685 O O . THR A 1 202 ? 52.174 27.254 -77.564 1.00 45.16 202 THR A O 1
ATOM 1688 N N . SER A 1 203 ? 53.966 28.239 -78.445 1.00 44.25 203 SER A N 1
ATOM 1689 C CA . SER A 1 203 ? 53.605 29.590 -78.018 1.00 44.25 203 SER A CA 1
ATOM 1690 C C . SER A 1 203 ? 52.786 30.231 -79.139 1.00 44.25 203 SER A C 1
ATOM 1692 O O . SER A 1 203 ? 53.338 30.784 -80.080 1.00 44.25 203 SER A O 1
ATOM 1694 N N . SER A 1 204 ? 51.462 30.074 -79.083 1.00 53.00 204 SER A N 1
ATOM 1695 C CA . SER A 1 204 ? 50.450 30.982 -7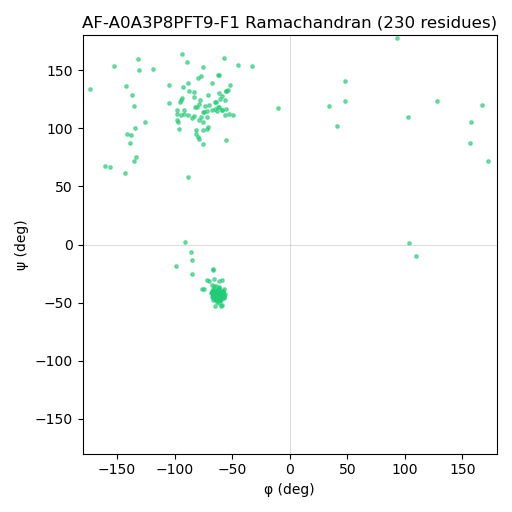9.656 1.00 53.00 204 SER A CA 1
ATOM 1696 C C . SER A 1 204 ? 49.155 30.203 -79.874 1.00 53.00 204 SER A C 1
ATOM 1698 O O . SER A 1 204 ? 49.065 29.393 -80.794 1.00 53.00 204 SER A O 1
ATOM 1700 N N . ARG A 1 205 ? 48.152 30.439 -79.019 1.00 36.28 205 ARG A N 1
ATOM 1701 C CA . ARG A 1 205 ? 46.862 31.033 -79.418 1.00 36.28 205 ARG A CA 1
ATOM 1702 C C . ARG A 1 205 ? 45.816 30.887 -78.304 1.00 36.28 205 ARG A C 1
ATOM 1704 O O . ARG A 1 205 ? 45.459 29.799 -77.874 1.00 36.28 205 ARG A O 1
ATOM 1711 N N . ASN A 1 206 ? 45.367 32.060 -77.876 1.00 43.97 206 ASN A N 1
ATOM 1712 C CA . ASN A 1 206 ? 44.269 32.446 -76.989 1.00 43.97 206 ASN A CA 1
ATOM 1713 C C . ASN A 1 206 ? 43.015 31.553 -77.004 1.00 43.97 206 ASN A C 1
ATOM 1715 O O . ASN A 1 206 ? 42.622 31.066 -78.062 1.00 43.97 206 ASN A O 1
ATOM 1719 N N . GLY A 1 207 ? 42.273 31.543 -75.886 1.00 35.00 207 GLY A N 1
ATOM 1720 C CA . GLY A 1 207 ? 40.821 31.328 -75.949 1.00 35.00 207 GLY A CA 1
ATOM 1721 C C . GLY A 1 207 ? 40.131 30.784 -74.698 1.00 35.00 207 GLY A C 1
ATOM 1722 O O . GLY A 1 207 ? 39.894 29.592 -74.599 1.00 35.00 207 GLY A O 1
ATOM 1723 N N . SER A 1 208 ? 39.730 31.699 -73.811 1.00 42.41 208 SER A N 1
ATOM 1724 C CA . SER A 1 208 ? 38.402 31.777 -73.170 1.00 42.41 208 SER A CA 1
ATOM 1725 C C . SER A 1 208 ? 37.723 30.543 -72.537 1.00 42.41 208 SER A C 1
ATOM 1727 O O . SER A 1 208 ? 37.231 29.657 -73.227 1.00 42.41 208 SER A O 1
ATOM 1729 N N . GLY A 1 209 ? 37.401 30.698 -71.245 1.00 46.09 209 GLY A N 1
ATOM 1730 C CA . GLY A 1 209 ? 36.018 30.543 -70.766 1.00 46.09 209 GLY A CA 1
ATOM 1731 C C . GLY A 1 209 ? 35.671 29.235 -70.048 1.00 46.09 209 GLY A C 1
ATOM 1732 O O . GLY A 1 209 ? 35.483 28.200 -70.674 1.00 46.09 209 GLY A O 1
ATOM 1733 N N . GLY A 1 210 ? 35.444 29.306 -68.729 1.00 36.72 210 GLY A N 1
ATOM 1734 C CA . GLY A 1 210 ? 34.999 28.155 -67.935 1.00 36.72 210 GLY A CA 1
ATOM 1735 C C . GLY A 1 210 ? 34.359 28.514 -66.589 1.00 36.72 210 GLY A C 1
ATOM 1736 O O . GLY A 1 210 ? 34.928 28.256 -65.543 1.00 36.72 210 GLY A O 1
ATOM 1737 N N . ARG A 1 211 ? 33.182 29.147 -66.667 1.00 45.31 211 ARG A N 1
ATOM 1738 C CA . ARG A 1 211 ? 31.968 29.031 -65.822 1.00 45.31 211 ARG A CA 1
ATOM 1739 C C . ARG A 1 211 ? 32.079 28.739 -64.308 1.00 45.31 211 ARG A C 1
ATOM 1741 O O . ARG A 1 211 ? 32.405 27.647 -63.862 1.00 45.31 211 ARG A O 1
ATOM 1748 N N . LEU A 1 212 ? 31.545 29.713 -63.567 1.00 48.78 212 LEU A N 1
ATOM 1749 C CA . LEU A 1 212 ? 31.087 29.712 -62.176 1.00 48.78 212 LEU A CA 1
ATOM 1750 C C . LEU A 1 212 ? 30.149 28.524 -61.842 1.00 48.78 212 LEU A C 1
ATOM 1752 O O . LEU A 1 212 ? 29.004 28.472 -62.299 1.00 48.78 212 LEU A O 1
ATOM 1756 N N . GLY A 1 213 ? 30.618 27.587 -61.014 1.00 45.34 213 GLY A N 1
ATOM 1757 C CA . GLY A 1 213 ? 29.811 26.515 -60.420 1.00 45.34 213 GLY A CA 1
ATOM 1758 C C . GLY A 1 213 ? 29.182 26.954 -59.095 1.00 45.34 213 GLY A C 1
ATOM 1759 O O . GLY A 1 213 ? 29.879 27.169 -58.109 1.00 45.34 213 GLY A O 1
ATOM 1760 N N . LYS A 1 214 ? 27.854 27.102 -59.083 1.00 49.47 214 LYS A N 1
ATOM 1761 C CA . LYS A 1 214 ? 27.029 27.491 -57.928 1.00 49.47 214 LYS A CA 1
ATOM 1762 C C . LYS A 1 214 ? 27.092 26.438 -56.807 1.00 49.47 214 LYS A C 1
ATOM 1764 O O . LYS A 1 214 ? 26.688 25.297 -57.023 1.00 49.47 214 LYS A O 1
ATOM 1769 N N . PHE A 1 215 ? 27.500 26.843 -55.603 1.00 44.06 215 PHE A N 1
ATOM 1770 C CA . PHE A 1 215 ? 27.297 26.077 -54.368 1.00 44.06 215 PHE A CA 1
ATOM 1771 C C . PHE A 1 215 ? 25.796 26.037 -54.037 1.00 44.06 215 PHE A C 1
ATOM 1773 O O . PHE A 1 215 ? 25.178 27.075 -53.796 1.00 44.06 215 PHE A O 1
ATOM 1780 N N . LYS A 1 216 ? 25.190 24.845 -54.055 1.00 54.81 216 LYS A N 1
ATOM 1781 C CA . LYS A 1 216 ? 23.826 24.624 -53.557 1.00 54.81 216 LYS A CA 1
ATOM 1782 C C . LYS A 1 216 ? 23.886 24.425 -52.042 1.00 54.81 216 LYS A C 1
ATOM 1784 O O . LYS A 1 216 ? 24.674 23.619 -51.556 1.00 54.81 216 LYS A O 1
ATOM 1789 N N . GLY A 1 217 ? 23.080 25.206 -51.327 1.00 48.03 217 GLY A N 1
ATOM 1790 C CA . GLY A 1 217 ? 23.028 25.251 -49.871 1.00 48.03 217 GLY A CA 1
ATOM 1791 C C . GLY A 1 217 ? 22.633 23.925 -49.222 1.00 48.03 217 GLY A C 1
ATOM 1792 O O . GLY A 1 217 ? 21.820 23.165 -49.747 1.00 48.03 217 GLY A O 1
ATOM 1793 N N . LEU A 1 218 ? 23.219 23.686 -48.052 1.00 57.41 218 LEU A N 1
ATOM 1794 C CA . LEU A 1 218 ? 22.828 22.642 -47.109 1.00 57.41 218 LEU A CA 1
ATOM 1795 C C . LEU A 1 218 ? 21.568 23.080 -46.337 1.00 57.41 218 LEU A C 1
ATOM 1797 O O . LEU A 1 218 ? 21.439 24.267 -46.021 1.00 57.41 218 LEU A O 1
ATOM 1801 N N . PRO A 1 219 ? 20.650 22.162 -45.989 1.00 54.91 219 PRO A N 1
ATOM 1802 C CA . PRO A 1 219 ? 19.502 22.495 -45.161 1.00 54.91 219 PRO A CA 1
ATOM 1803 C C . PRO A 1 219 ? 19.936 22.760 -43.713 1.00 54.91 219 PRO A C 1
ATOM 1805 O O . PRO A 1 219 ? 20.634 21.971 -43.077 1.00 54.91 219 PRO A O 1
ATOM 1808 N N . ARG A 1 220 ? 19.489 23.908 -43.206 1.00 54.03 220 ARG A N 1
ATOM 1809 C CA . ARG A 1 220 ? 19.625 24.371 -41.825 1.00 54.03 220 ARG A CA 1
ATOM 1810 C C . ARG A 1 220 ? 18.878 23.415 -40.890 1.00 54.03 220 ARG A C 1
ATOM 1812 O O . ARG A 1 220 ? 17.657 23.320 -40.950 1.00 54.03 220 ARG A O 1
ATOM 1819 N N . VAL A 1 221 ? 19.612 22.722 -40.023 1.00 53.50 221 VAL A N 1
ATOM 1820 C CA . VAL A 1 221 ? 19.046 21.885 -38.958 1.00 53.50 221 VAL A CA 1
ATOM 1821 C C . VAL A 1 221 ? 18.459 22.808 -37.888 1.00 53.50 221 VAL A C 1
ATOM 1823 O O . VAL A 1 221 ? 19.185 23.573 -37.256 1.00 53.50 221 VAL A O 1
ATOM 1826 N N . HIS A 1 222 ? 17.141 22.766 -37.700 1.00 50.59 222 HIS A N 1
ATOM 1827 C CA . HIS A 1 222 ? 16.491 23.386 -36.550 1.00 50.59 222 HIS A CA 1
ATOM 1828 C C . HIS A 1 222 ? 16.743 22.520 -35.314 1.00 50.59 222 HIS A C 1
ATOM 1830 O O . HIS A 1 222 ? 16.276 21.387 -35.228 1.00 50.59 222 HIS A O 1
ATOM 1836 N N . THR A 1 223 ? 17.489 23.049 -34.349 1.00 57.47 223 THR A N 1
ATOM 1837 C CA . THR A 1 223 ? 17.597 22.468 -33.011 1.00 57.47 223 THR A CA 1
ATOM 1838 C C . THR A 1 223 ? 16.427 22.963 -32.165 1.00 57.47 223 THR A C 1
ATOM 1840 O O . THR A 1 223 ? 16.388 24.136 -31.793 1.00 57.47 223 THR A O 1
ATOM 1843 N N . GLU A 1 224 ? 15.475 22.085 -31.854 1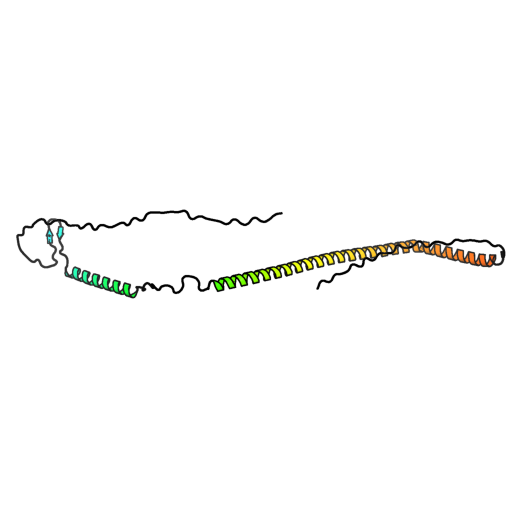.00 52.72 224 GLU A N 1
ATOM 1844 C CA . GLU A 1 224 ? 14.458 22.346 -30.834 1.00 52.72 224 GLU A CA 1
ATOM 1845 C C . GLU A 1 224 ? 15.092 22.299 -29.439 1.00 52.72 224 GLU A C 1
ATOM 1847 O O . GLU A 1 224 ? 15.492 21.253 -28.921 1.00 52.72 224 GLU A O 1
ATOM 1852 N N . GLN A 1 225 ? 15.186 23.470 -28.819 1.00 49.25 225 GLN A N 1
ATOM 1853 C CA . GLN A 1 225 ? 15.639 23.643 -27.449 1.00 49.25 225 GLN A CA 1
ATOM 1854 C C . GLN A 1 225 ? 14.481 23.305 -26.504 1.00 49.25 225 GLN A C 1
ATOM 1856 O O . GLN A 1 225 ? 13.629 24.131 -26.186 1.00 49.25 225 GLN A O 1
ATOM 1861 N N . ARG A 1 226 ? 14.422 22.041 -26.081 1.00 52.31 226 ARG A N 1
ATOM 1862 C CA . ARG A 1 226 ? 13.407 21.531 -25.153 1.00 52.31 226 ARG A CA 1
ATOM 1863 C C . ARG A 1 226 ? 13.679 22.083 -23.748 1.00 52.31 226 ARG A C 1
ATOM 1865 O O . ARG A 1 226 ? 14.551 21.582 -23.038 1.00 52.31 226 ARG A O 1
ATOM 1872 N N . GLN A 1 227 ? 12.951 23.131 -23.362 1.00 51.78 227 GLN A N 1
ATOM 1873 C CA . GLN A 1 227 ? 13.004 23.713 -22.020 1.00 51.78 227 GLN A CA 1
ATOM 1874 C C . GLN A 1 227 ? 12.622 22.657 -20.974 1.00 51.78 227 GLN A C 1
ATOM 1876 O O . GLN A 1 227 ? 11.495 22.162 -20.936 1.00 51.78 227 GLN A O 1
ATOM 1881 N N . ARG A 1 228 ? 13.581 22.306 -20.114 1.00 49.97 228 ARG A N 1
ATOM 1882 C CA . ARG A 1 228 ? 13.336 21.544 -18.891 1.00 49.97 228 ARG A CA 1
ATOM 1883 C C . ARG A 1 228 ? 12.795 22.511 -17.842 1.00 49.97 228 ARG A C 1
ATOM 1885 O O . ARG A 1 228 ? 13.542 23.338 -17.333 1.00 49.97 228 ARG A O 1
ATOM 1892 N N . HIS A 1 229 ? 11.504 22.411 -17.545 1.00 55.28 229 HIS A N 1
ATOM 1893 C CA . HIS A 1 229 ? 10.929 23.028 -16.357 1.00 55.28 229 HIS A CA 1
ATOM 1894 C C . HIS A 1 229 ? 11.304 22.164 -15.150 1.00 55.28 229 HIS A C 1
ATOM 1896 O O . HIS A 1 229 ? 10.833 21.035 -15.017 1.00 55.28 229 HIS A O 1
ATOM 1902 N N . ASN A 1 230 ? 12.189 22.689 -14.306 1.00 57.50 230 ASN A N 1
ATOM 1903 C CA . ASN A 1 230 ? 12.409 22.175 -12.962 1.00 57.50 230 ASN A CA 1
ATOM 1904 C C . ASN A 1 230 ? 11.295 22.741 -12.076 1.00 57.50 230 ASN A C 1
ATOM 1906 O O . ASN A 1 230 ? 11.172 23.957 -11.948 1.00 57.50 230 ASN A O 1
ATOM 1910 N N . MET A 1 231 ? 10.476 21.864 -11.502 1.00 51.56 231 MET A N 1
ATOM 1911 C CA . MET A 1 231 ? 9.576 22.213 -10.406 1.00 51.56 231 MET A CA 1
ATOM 1912 C C . MET A 1 231 ? 10.317 21.929 -9.101 1.00 51.56 231 MET A C 1
ATOM 1914 O O . MET A 1 231 ? 10.684 20.780 -8.844 1.00 51.56 231 MET A O 1
ATOM 1918 N N . THR A 1 232 ? 10.574 22.996 -8.349 1.00 53.88 232 THR A N 1
ATOM 1919 C CA . THR A 1 232 ? 10.868 22.966 -6.911 1.00 53.88 232 THR A CA 1
ATOM 1920 C C . THR A 1 232 ? 9.561 22.820 -6.145 1.00 53.88 232 THR A C 1
ATOM 1922 O O . THR A 1 232 ? 8.561 23.426 -6.597 1.00 53.88 232 THR A O 1
#

pLDDT: mean 74.34, std 23.47, range [33.44, 98.44]